Protein AF-A0A2K9P055-F1 (afdb_monomer_lite)

Organism: NCBI:txid1981510

Radius of gyration: 35.88 Å; chains: 1; bounding box: 85×58×94 Å

Structure (mmCIF, N/CA/C/O backbone):
data_AF-A0A2K9P055-F1
#
_entry.id   AF-A0A2K9P055-F1
#
loop_
_atom_site.group_PDB
_atom_site.id
_atom_site.type_symbol
_atom_site.label_atom_id
_atom_site.label_alt_id
_atom_site.label_comp_id
_atom_site.label_asym_id
_atom_site.label_entity_id
_atom_site.label_seq_id
_atom_site.pdbx_PDB_ins_code
_atom_site.Cartn_x
_atom_site.Cartn_y
_atom_site.Cartn_z
_atom_site.occupancy
_atom_site.B_iso_or_equiv
_atom_site.auth_seq_id
_atom_site.auth_comp_id
_atom_site.auth_asym_id
_atom_site.auth_atom_id
_atom_site.pdbx_PDB_model_num
ATOM 1 N N . MET A 1 1 ? 24.272 12.587 -5.935 1.00 54.12 1 MET A N 1
ATOM 2 C CA . MET A 1 1 ? 23.355 11.970 -4.960 1.00 54.12 1 MET A CA 1
ATOM 3 C C . MET A 1 1 ? 22.471 11.052 -5.767 1.00 54.12 1 MET A C 1
ATOM 5 O O . MET A 1 1 ? 21.766 11.556 -6.635 1.00 54.12 1 MET A O 1
ATOM 9 N N . ALA A 1 2 ? 22.624 9.743 -5.603 1.00 72.69 2 ALA A N 1
ATOM 10 C CA . ALA A 1 2 ? 21.831 8.779 -6.351 1.00 72.69 2 ALA A CA 1
ATOM 11 C C . ALA A 1 2 ? 20.565 8.476 -5.543 1.00 72.69 2 ALA A C 1
ATOM 13 O O . ALA A 1 2 ? 20.640 8.154 -4.357 1.00 72.69 2 ALA A O 1
ATOM 14 N N . TYR A 1 3 ? 19.410 8.651 -6.176 1.00 82.12 3 TYR A N 1
ATOM 15 C CA . TYR A 1 3 ? 18.117 8.251 -5.637 1.00 82.12 3 TYR A CA 1
ATOM 16 C C . TYR A 1 3 ? 17.670 7.021 -6.418 1.00 82.12 3 TYR A C 1
ATOM 18 O O . TYR A 1 3 ? 17.637 7.071 -7.646 1.00 82.12 3 TYR A O 1
ATOM 26 N N . SER A 1 4 ? 17.324 5.943 -5.718 1.00 86.38 4 SER A N 1
ATOM 27 C CA . SER A 1 4 ? 16.772 4.737 -6.337 1.00 86.38 4 SER A CA 1
ATOM 28 C C . SER A 1 4 ? 15.421 4.434 -5.715 1.00 86.38 4 SER A C 1
ATOM 30 O O . SER A 1 4 ? 15.302 4.358 -4.493 1.00 86.38 4 SER A O 1
ATOM 32 N N . PHE A 1 5 ? 14.408 4.291 -6.561 1.00 91.00 5 PHE A N 1
ATOM 33 C CA . PHE A 1 5 ? 13.051 3.966 -6.150 1.00 91.00 5 PHE A CA 1
ATOM 34 C C . PHE A 1 5 ? 12.695 2.590 -6.692 1.00 91.00 5 PHE A C 1
ATOM 36 O O . PHE A 1 5 ? 12.921 2.318 -7.873 1.00 91.00 5 PHE A O 1
ATOM 43 N N . PHE A 1 6 ? 12.111 1.758 -5.840 1.00 86.00 6 PHE A N 1
ATOM 44 C CA . PHE A 1 6 ? 11.618 0.442 -6.198 1.00 86.00 6 PHE A CA 1
ATOM 45 C C . PHE A 1 6 ? 10.149 0.323 -5.824 1.00 86.00 6 PHE A C 1
ATOM 47 O O . PHE A 1 6 ? 9.733 0.698 -4.726 1.00 86.00 6 PHE A O 1
ATOM 54 N N . ILE A 1 7 ? 9.366 -0.224 -6.747 1.00 89.06 7 ILE A N 1
ATOM 55 C CA . ILE A 1 7 ? 7.950 -0.517 -6.556 1.00 89.06 7 ILE A CA 1
ATOM 56 C C . ILE A 1 7 ? 7.782 -2.022 -6.699 1.00 89.06 7 ILE A C 1
ATOM 58 O O . ILE A 1 7 ? 8.063 -2.580 -7.754 1.00 89.06 7 ILE A O 1
ATOM 62 N N . ALA A 1 8 ? 7.343 -2.680 -5.625 1.00 82.19 8 ALA A N 1
ATOM 63 C CA . ALA A 1 8 ? 7.189 -4.133 -5.566 1.00 82.19 8 ALA A CA 1
ATOM 64 C C . ALA A 1 8 ? 8.469 -4.921 -5.925 1.00 82.19 8 ALA A C 1
ATOM 66 O O . ALA A 1 8 ? 8.374 -6.082 -6.310 1.00 82.19 8 ALA A O 1
ATOM 67 N N . GLY A 1 9 ? 9.652 -4.314 -5.767 1.00 79.62 9 GLY A N 1
ATOM 68 C CA . GLY A 1 9 ? 10.948 -4.891 -6.145 1.00 79.62 9 GLY A CA 1
ATOM 69 C C . GLY A 1 9 ? 11.477 -4.452 -7.515 1.00 79.62 9 GLY A C 1
ATOM 70 O O . GLY A 1 9 ? 12.664 -4.617 -7.763 1.00 79.62 9 GLY A O 1
ATOM 71 N N . THR A 1 10 ? 10.656 -3.831 -8.367 1.00 83.00 10 THR A N 1
ATOM 72 C CA . THR A 1 10 ? 11.077 -3.329 -9.685 1.00 83.00 10 THR A CA 1
ATOM 73 C C . THR A 1 10 ? 11.639 -1.913 -9.573 1.00 83.00 10 THR A C 1
ATOM 75 O O . THR A 1 10 ? 10.978 -1.015 -9.040 1.00 83.00 10 THR A O 1
ATOM 78 N N . LYS A 1 11 ? 12.851 -1.694 -10.097 1.00 89.88 11 LYS A N 1
ATOM 79 C CA . LYS A 1 11 ? 13.525 -0.387 -10.090 1.00 89.88 11 LYS A CA 1
ATOM 80 C C . LYS A 1 11 ? 12.911 0.569 -11.113 1.00 89.88 11 LYS A C 1
ATOM 82 O O . LYS A 1 11 ? 12.791 0.241 -12.294 1.00 89.88 11 LYS A O 1
ATOM 87 N N . LEU A 1 12 ? 12.590 1.785 -10.678 1.00 91.75 12 LEU A N 1
ATOM 88 C CA . LEU A 1 12 ? 12.150 2.853 -11.572 1.00 91.75 12 LEU A CA 1
ATOM 89 C C . LEU A 1 12 ? 13.320 3.422 -12.393 1.00 91.75 12 LEU A C 1
ATOM 91 O O . LEU A 1 12 ? 14.393 3.662 -11.832 1.00 91.75 12 LEU A O 1
ATOM 95 N N . PRO A 1 13 ? 13.114 3.681 -13.699 1.00 91.06 13 PRO A N 1
ATOM 96 C CA . PRO A 1 13 ? 14.201 4.001 -14.619 1.00 91.06 13 PRO A CA 1
ATOM 97 C C . PRO A 1 13 ? 14.733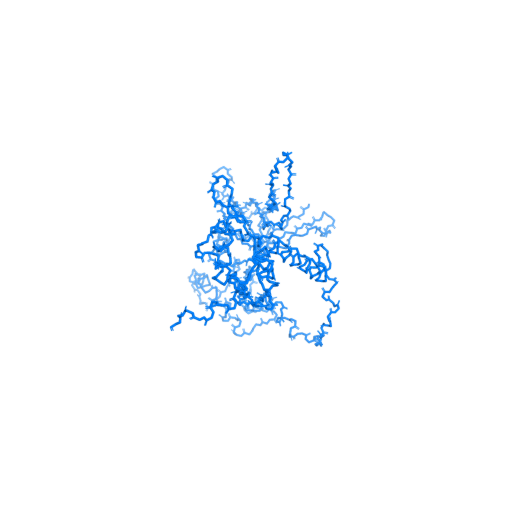 5.416 -14.407 1.00 91.06 13 PRO A C 1
ATOM 99 O O . PRO A 1 13 ? 15.940 5.649 -14.453 1.00 91.06 13 PRO A O 1
ATOM 102 N N . VAL A 1 14 ? 13.833 6.363 -14.146 1.00 90.44 14 VAL A N 1
ATOM 103 C CA . VAL A 1 14 ? 14.154 7.750 -13.825 1.00 90.44 14 VAL A CA 1
ATOM 104 C C . VAL A 1 14 ? 13.549 8.047 -12.455 1.00 90.44 14 VAL A C 1
ATOM 106 O O . VAL A 1 14 ? 12.327 7.956 -12.301 1.00 90.44 14 VAL A O 1
ATOM 109 N N . PRO A 1 15 ? 14.364 8.361 -11.432 1.00 87.38 15 PRO A N 1
ATOM 110 C CA . PRO A 1 15 ? 13.832 8.731 -10.130 1.00 87.38 15 PRO A CA 1
ATOM 111 C C . PRO A 1 15 ? 13.047 10.050 -10.239 1.00 87.38 15 PRO A C 1
ATOM 113 O O . PRO A 1 15 ? 13.438 10.935 -11.007 1.00 87.38 15 PRO A O 1
ATOM 116 N N . PRO A 1 16 ? 11.961 10.214 -9.467 1.00 89.88 16 PRO A N 1
ATOM 117 C CA . PRO A 1 16 ? 11.146 11.419 -9.512 1.00 89.88 16 PRO A CA 1
ATOM 118 C C . PRO A 1 16 ? 11.947 12.645 -9.052 1.00 89.88 16 PRO A C 1
ATOM 120 O O . PRO A 1 16 ? 12.807 12.558 -8.170 1.00 89.88 16 PRO A O 1
ATOM 123 N N . SER A 1 17 ? 11.634 13.815 -9.613 1.00 86.06 17 SER A N 1
ATOM 124 C CA . SER A 1 17 ? 12.281 15.083 -9.232 1.00 86.06 17 SER A CA 1
ATOM 125 C C . SER A 1 17 ? 11.940 15.505 -7.800 1.00 86.06 17 SER A C 1
ATOM 127 O O . SER A 1 17 ? 12.743 16.147 -7.120 1.00 86.06 17 SER A O 1
ATOM 129 N N . THR A 1 18 ? 10.750 15.123 -7.335 1.00 87.38 18 THR A N 1
ATOM 130 C CA . THR A 1 18 ? 10.247 15.340 -5.980 1.00 87.38 18 THR A CA 1
ATOM 131 C C . THR A 1 18 ? 9.355 14.170 -5.574 1.00 87.38 18 THR A C 1
ATOM 133 O O . THR A 1 18 ? 8.710 13.550 -6.416 1.00 87.38 18 THR A O 1
ATOM 136 N N . TYR A 1 19 ? 9.300 13.865 -4.279 1.00 87.69 19 TYR A N 1
ATOM 137 C CA . TYR A 1 19 ? 8.300 12.952 -3.734 1.00 87.69 19 TYR A CA 1
ATOM 138 C C . TYR A 1 19 ? 7.764 13.521 -2.423 1.00 87.69 19 TYR A C 1
ATOM 140 O O . TYR A 1 19 ? 8.501 14.150 -1.659 1.00 87.69 19 TYR A O 1
ATOM 148 N N . THR A 1 20 ? 6.479 13.309 -2.167 1.00 88.31 20 THR A N 1
ATOM 149 C CA . THR A 1 20 ? 5.797 13.827 -0.982 1.00 88.31 20 THR A CA 1
ATOM 150 C C . THR A 1 20 ? 5.382 12.672 -0.084 1.00 88.31 20 THR A C 1
ATOM 152 O O . THR A 1 20 ? 4.805 11.691 -0.546 1.00 88.31 20 THR A O 1
ATOM 155 N N . THR A 1 21 ? 5.650 12.793 1.218 1.00 88.75 21 THR A N 1
ATOM 156 C CA . THR A 1 21 ? 5.079 11.923 2.254 1.00 88.75 21 THR A CA 1
ATOM 157 C C . THR A 1 21 ? 4.180 12.754 3.150 1.00 88.75 21 THR A C 1
ATOM 159 O O . THR A 1 21 ? 4.643 13.658 3.843 1.00 88.75 21 THR A O 1
ATOM 162 N N . LYS A 1 22 ? 2.890 12.433 3.160 1.00 90.62 22 LYS A N 1
ATOM 163 C CA . LYS A 1 22 ? 1.888 13.102 3.983 1.00 90.62 22 LYS A CA 1
ATOM 164 C C . LYS A 1 22 ? 1.477 12.183 5.125 1.00 90.62 22 LYS A C 1
ATOM 166 O O . LYS A 1 22 ? 0.933 11.104 4.908 1.00 90.62 22 LYS A O 1
ATOM 171 N N . ILE A 1 23 ? 1.735 12.612 6.357 1.00 87.31 23 ILE A N 1
ATOM 172 C CA . ILE A 1 23 ? 1.260 11.929 7.565 1.00 87.31 23 ILE A CA 1
ATOM 173 C C . ILE A 1 23 ? -0.107 12.523 7.903 1.00 87.31 23 ILE A C 1
ATOM 175 O O . ILE A 1 23 ? -0.219 13.715 8.188 1.00 87.31 23 ILE A O 1
ATOM 179 N N . ILE A 1 24 ? -1.163 11.716 7.804 1.00 86.56 24 ILE A N 1
ATOM 180 C CA . ILE A 1 24 ? -2.532 12.209 7.968 1.00 86.56 24 ILE A CA 1
ATOM 181 C C . ILE A 1 24 ? -2.826 12.493 9.442 1.00 86.56 24 ILE A C 1
ATOM 183 O O . ILE A 1 24 ? -2.680 11.624 10.297 1.00 86.56 24 ILE A O 1
ATOM 187 N N . ASN A 1 25 ? -3.288 13.706 9.741 1.00 86.06 25 ASN A N 1
ATOM 188 C CA . ASN A 1 25 ? -3.770 14.074 11.067 1.00 86.06 25 ASN A CA 1
ATOM 189 C C . ASN A 1 25 ? -5.228 13.617 11.249 1.00 86.06 25 ASN A C 1
ATOM 191 O O . ASN A 1 25 ? -6.041 13.758 10.336 1.00 86.06 25 ASN A O 1
ATOM 195 N N . LYS A 1 26 ? -5.555 13.077 12.425 1.00 84.50 26 LYS A N 1
ATOM 196 C CA . LYS A 1 26 ? -6.920 12.690 12.820 1.00 84.50 26 LYS A CA 1
ATOM 197 C C . LYS A 1 26 ? -7.389 13.374 14.106 1.00 84.50 26 LYS A C 1
ATOM 199 O O . LYS A 1 26 ? -8.406 12.972 14.662 1.00 84.50 26 LYS A O 1
ATOM 204 N N . ASN A 1 27 ? -6.640 14.351 14.603 1.00 82.62 27 ASN A N 1
ATOM 205 C CA . ASN A 1 27 ? -7.020 15.108 15.786 1.00 82.62 27 ASN A CA 1
ATOM 206 C C . ASN A 1 27 ? -8.356 15.821 15.561 1.00 82.62 27 ASN A C 1
ATOM 208 O O . ASN A 1 27 ? -8.656 16.251 14.447 1.00 82.62 27 ASN A O 1
ATOM 212 N N . GLU A 1 28 ? -9.141 15.940 16.626 1.00 71.62 28 GLU A N 1
ATOM 213 C CA . GLU A 1 28 ? -10.437 16.616 16.600 1.00 71.62 28 GLU A CA 1
ATOM 214 C C . GLU A 1 28 ? -10.459 17.746 17.619 1.00 71.62 28 GLU A C 1
ATOM 216 O O . GLU A 1 28 ? -10.141 17.551 18.792 1.00 71.62 28 GLU A O 1
ATOM 221 N N . THR A 1 29 ? -10.862 18.922 17.157 1.00 81.12 29 THR A N 1
ATOM 222 C CA . THR A 1 29 ? -10.992 20.121 17.977 1.00 81.12 29 THR A CA 1
ATOM 223 C C . THR A 1 29 ? -12.439 20.292 18.426 1.00 81.12 29 THR A C 1
ATOM 225 O O . THR A 1 29 ? -13.356 20.124 17.621 1.00 81.12 29 THR A O 1
ATOM 228 N N . TYR A 1 30 ? -12.639 20.660 19.691 1.00 70.19 30 TYR A N 1
ATOM 229 C CA . TYR A 1 30 ? -13.945 20.982 20.260 1.00 70.19 30 TYR A CA 1
ATOM 230 C C . TYR A 1 30 ? -13.916 22.343 20.946 1.00 70.19 30 TYR A C 1
ATOM 232 O O . TYR A 1 30 ? -12.960 22.678 21.645 1.00 70.19 30 TYR A O 1
ATOM 240 N N . GLU A 1 31 ? -15.002 23.088 20.779 1.00 74.81 31 GLU A N 1
ATOM 241 C CA . GLU A 1 31 ? -15.262 24.333 21.493 1.00 74.81 31 GLU A CA 1
ATOM 242 C C . GLU A 1 31 ? -16.053 24.017 22.771 1.00 74.81 31 GLU A C 1
ATOM 244 O O . GLU A 1 31 ? -17.017 23.243 22.761 1.00 74.81 31 GLU A O 1
ATOM 249 N N . LEU A 1 32 ? -15.588 24.552 23.893 1.00 69.75 32 LEU A N 1
ATOM 250 C CA . LEU A 1 32 ? -16.173 24.390 25.213 1.00 69.75 32 LEU A CA 1
ATOM 251 C C . LEU A 1 32 ? -17.233 25.466 25.466 1.00 69.75 32 LEU A C 1
ATOM 253 O O . LEU A 1 32 ? -17.283 26.501 24.811 1.00 69.75 32 LEU A O 1
ATOM 257 N N . ALA A 1 33 ? -18.081 25.234 26.468 1.00 71.06 33 ALA A N 1
ATOM 258 C CA . ALA A 1 33 ? -19.153 26.162 26.832 1.00 71.06 33 ALA A CA 1
ATOM 259 C C . ALA A 1 33 ? -18.658 27.510 27.401 1.00 71.06 33 ALA A C 1
ATOM 261 O O . ALA A 1 33 ? -19.462 28.423 27.568 1.00 71.06 33 ALA A O 1
ATOM 262 N N . ASP A 1 34 ? -17.374 27.617 27.743 1.00 75.69 34 ASP A N 1
ATOM 263 C CA . ASP A 1 34 ? -16.708 28.829 28.228 1.00 75.69 34 ASP A CA 1
ATOM 264 C C . ASP A 1 34 ? -15.899 29.547 27.132 1.00 75.69 34 ASP A C 1
ATOM 266 O O . ASP A 1 34 ? -15.008 30.333 27.450 1.00 75.69 34 ASP A O 1
ATOM 270 N N . ASP A 1 35 ? -16.196 29.263 25.859 1.00 71.19 35 ASP A N 1
ATOM 271 C CA . ASP A 1 35 ? -15.470 29.752 24.677 1.00 71.19 35 ASP A CA 1
ATOM 272 C C . ASP A 1 35 ? -13.985 29.314 24.646 1.00 71.19 35 ASP A C 1
ATOM 274 O O . ASP A 1 35 ? -13.158 29.880 23.925 1.00 71.19 35 ASP A O 1
ATOM 278 N N . GLY A 1 36 ? -13.621 28.297 25.438 1.00 62.44 36 GLY A N 1
ATOM 279 C CA . GLY A 1 36 ? -12.321 27.633 25.382 1.00 62.44 36 GLY A CA 1
ATOM 280 C C . GLY A 1 36 ? -12.246 26.600 24.254 1.00 62.44 36 GLY A C 1
ATOM 281 O O . GLY A 1 36 ? -13.240 25.980 23.895 1.00 62.44 36 GLY A O 1
ATOM 282 N N . GLU A 1 37 ? -11.056 26.354 23.710 1.00 76.31 37 GLU A N 1
ATOM 283 C CA . GLU A 1 37 ? -10.836 25.342 22.668 1.00 76.31 37 GLU A CA 1
ATOM 284 C C . GLU A 1 37 ? -9.997 24.186 23.226 1.00 76.31 37 GLU A C 1
ATOM 286 O O . GLU A 1 37 ? -8.947 24.401 23.840 1.00 76.31 37 GLU A O 1
ATOM 291 N N . ILE A 1 38 ? -10.443 22.946 23.010 1.00 59.75 38 ILE A N 1
ATOM 292 C CA . ILE A 1 38 ? -9.673 21.741 23.336 1.00 59.75 38 ILE A CA 1
ATOM 293 C C . ILE A 1 38 ? -9.371 20.932 22.078 1.00 59.75 38 ILE A C 1
ATOM 295 O O . ILE A 1 38 ? -10.186 20.838 21.164 1.00 59.75 38 ILE A O 1
ATOM 299 N N . ASN A 1 39 ? -8.199 20.298 22.052 1.00 71.94 39 ASN A N 1
ATOM 300 C CA . ASN A 1 39 ? -7.760 19.439 20.957 1.00 71.94 39 ASN A CA 1
ATOM 301 C C . ASN A 1 39 ? -7.599 17.996 21.449 1.00 71.94 39 ASN A C 1
ATOM 303 O O . ASN A 1 39 ? -6.726 17.701 22.269 1.00 71.94 39 ASN A O 1
ATOM 307 N N . ILE A 1 40 ? -8.434 17.092 20.942 1.00 65.62 40 ILE A N 1
ATOM 308 C CA . ILE A 1 40 ? -8.341 15.660 21.214 1.00 65.62 40 ILE A CA 1
ATOM 309 C C . ILE A 1 40 ? -7.317 15.051 20.259 1.00 65.62 40 ILE A C 1
ATOM 311 O O . ILE A 1 40 ? -7.562 14.889 19.061 1.00 65.62 40 ILE A O 1
ATOM 315 N N . ILE A 1 41 ? -6.169 14.673 20.821 1.00 70.44 41 ILE A N 1
ATOM 316 C CA . ILE A 1 41 ? -5.085 14.025 20.084 1.00 70.44 41 ILE A CA 1
ATOM 317 C C . ILE A 1 41 ? -5.485 12.579 19.781 1.00 70.44 41 ILE A C 1
ATOM 319 O O . ILE A 1 41 ? -5.708 11.776 20.689 1.00 70.44 41 ILE A O 1
ATOM 323 N N . LYS A 1 42 ? -5.567 12.241 18.493 1.00 63.25 42 LYS A N 1
ATOM 324 C CA . LYS A 1 42 ? -5.854 10.886 18.015 1.00 63.25 42 LYS A CA 1
ATOM 325 C C . LYS A 1 42 ? -4.606 10.262 17.407 1.00 63.25 42 LYS A C 1
ATOM 327 O O . LYS A 1 42 ? -3.636 10.936 17.075 1.00 63.25 42 LYS A O 1
ATOM 332 N N . LYS A 1 43 ? -4.647 8.940 17.227 1.00 67.38 43 LYS A N 1
ATOM 333 C CA . LYS A 1 43 ? -3.617 8.238 16.455 1.00 67.38 43 LYS A CA 1
ATOM 334 C C . LYS A 1 43 ? -3.577 8.793 15.033 1.00 67.38 43 LYS A C 1
ATOM 336 O O . LYS A 1 43 ? -4.628 9.008 14.426 1.00 67.38 43 LYS A O 1
ATOM 341 N N . GLU A 1 44 ? -2.368 8.959 14.510 1.00 76.31 44 GLU A N 1
ATOM 342 C CA . GLU A 1 44 ? -2.135 9.350 13.121 1.00 76.31 44 GLU A CA 1
ATOM 343 C C . GLU A 1 44 ? -2.931 8.471 12.139 1.00 76.31 44 GLU A C 1
ATOM 345 O O . GLU A 1 44 ? -3.135 7.265 12.334 1.00 76.31 44 GLU A O 1
ATOM 350 N N . GLY A 1 45 ? -3.409 9.096 11.069 1.00 78.19 45 GLY A N 1
ATOM 351 C CA . GLY A 1 45 ? -3.915 8.398 9.903 1.00 78.19 45 GLY A CA 1
ATOM 352 C C . GLY A 1 45 ? -2.798 7.691 9.137 1.00 78.19 45 GLY A C 1
ATOM 353 O O . GLY A 1 45 ? -1.615 7.781 9.460 1.00 78.19 45 GLY A O 1
ATOM 354 N N . LEU A 1 46 ? -3.191 6.942 8.110 1.00 86.56 46 LEU A N 1
ATOM 355 C CA . LEU A 1 46 ? -2.234 6.244 7.258 1.00 86.56 46 LEU A CA 1
ATOM 356 C C . LEU A 1 46 ? -1.399 7.270 6.487 1.00 86.56 46 LEU A C 1
ATOM 358 O O . LEU A 1 46 ? -1.923 8.298 6.064 1.00 86.56 46 LEU A O 1
ATOM 362 N N . LYS A 1 47 ? -0.104 6.989 6.324 1.00 90.38 47 LYS A N 1
ATOM 363 C CA . LYS A 1 47 ? 0.774 7.815 5.494 1.00 90.38 47 LYS A CA 1
ATOM 364 C C . LYS A 1 47 ? 0.341 7.707 4.034 1.00 90.38 47 LYS A C 1
ATOM 366 O O . LYS A 1 47 ? 0.009 6.614 3.579 1.00 90.38 47 LYS A O 1
ATOM 371 N N . GLU A 1 48 ? 0.387 8.816 3.318 1.00 93.69 48 GLU A N 1
ATOM 372 C CA . GLU A 1 48 ? 0.175 8.884 1.874 1.00 93.69 48 GLU A CA 1
ATOM 373 C C . GLU A 1 48 ? 1.498 9.263 1.206 1.00 93.69 48 GLU A C 1
ATOM 375 O O . GLU A 1 48 ? 2.242 10.100 1.728 1.00 93.69 48 GLU A O 1
ATOM 380 N N . PHE A 1 49 ? 1.804 8.632 0.078 1.00 92.94 49 PHE A N 1
ATOM 381 C CA . PHE A 1 49 ? 2.998 8.905 -0.717 1.00 92.94 49 PHE A CA 1
ATOM 382 C C . PHE A 1 49 ? 2.570 9.282 -2.128 1.00 92.94 49 PHE A C 1
ATOM 384 O O . PHE A 1 49 ? 1.755 8.575 -2.713 1.00 92.94 49 PHE A O 1
ATOM 391 N N . SER A 1 50 ? 3.122 10.362 -2.672 1.00 93.81 50 SER A N 1
ATOM 392 C CA . SER A 1 50 ? 2.829 10.795 -4.038 1.00 93.81 50 SER A CA 1
ATOM 393 C C . SER A 1 50 ? 4.078 11.294 -4.750 1.00 93.81 50 SER A C 1
ATOM 395 O O . SER A 1 50 ? 4.904 12.003 -4.160 1.00 93.81 50 SER A O 1
ATOM 397 N N . PHE A 1 51 ? 4.241 10.889 -6.007 1.00 94.25 51 PHE A N 1
ATOM 398 C CA . PHE A 1 51 ? 5.317 11.356 -6.878 1.00 94.25 51 PHE A CA 1
ATOM 399 C C . PHE A 1 51 ? 4.995 11.113 -8.355 1.00 94.25 51 PHE A C 1
ATOM 401 O O . PHE A 1 51 ? 4.209 10.232 -8.695 1.00 94.25 51 PHE A O 1
ATOM 408 N N . GLU A 1 52 ? 5.638 11.892 -9.223 1.00 94.19 52 GLU A N 1
ATOM 409 C CA . GLU A 1 52 ? 5.545 11.769 -10.680 1.00 94.19 52 GLU A CA 1
ATOM 410 C C . GLU A 1 52 ? 6.844 11.188 -11.241 1.00 94.19 52 GLU A C 1
ATOM 412 O O . GLU A 1 52 ? 7.935 11.659 -10.909 1.00 94.19 52 GLU A O 1
ATOM 417 N N . ILE A 1 53 ? 6.719 10.173 -12.093 1.00 92.75 53 ILE A N 1
ATOM 418 C CA . ILE A 1 53 ? 7.837 9.512 -12.769 1.00 92.75 53 ILE A CA 1
ATOM 419 C C . ILE A 1 53 ? 7.790 9.746 -14.275 1.00 92.75 53 ILE A C 1
ATOM 421 O O . ILE A 1 53 ? 6.721 9.923 -14.857 1.00 92.75 53 ILE A O 1
ATOM 425 N N . GLU A 1 54 ? 8.958 9.676 -14.907 1.00 91.19 54 GLU A N 1
ATOM 426 C CA . GLU A 1 54 ? 9.113 9.650 -16.360 1.00 91.19 54 GLU A CA 1
ATOM 427 C C . GLU A 1 54 ? 9.543 8.243 -16.790 1.00 91.19 54 GLU A C 1
ATOM 429 O O . GLU A 1 54 ? 10.474 7.663 -16.227 1.00 91.19 54 GLU A O 1
ATOM 434 N N . LEU A 1 55 ? 8.856 7.693 -17.787 1.00 91.50 55 LEU A N 1
ATOM 435 C CA . LEU A 1 55 ? 9.151 6.410 -18.407 1.00 91.50 55 LEU A CA 1
ATOM 436 C C . LEU A 1 55 ? 9.691 6.655 -19.823 1.00 91.50 55 LEU A C 1
ATOM 438 O O . LEU A 1 55 ? 8.911 6.982 -20.726 1.00 91.50 55 LEU A O 1
ATOM 442 N N . PRO A 1 56 ? 11.009 6.498 -20.041 1.00 90.31 56 PRO A N 1
ATOM 443 C CA . PRO A 1 56 ? 11.605 6.720 -21.348 1.00 90.31 56 PRO A CA 1
ATOM 444 C C . PRO A 1 56 ? 11.180 5.663 -22.372 1.00 90.31 56 PRO A C 1
ATOM 446 O O . PRO A 1 56 ? 11.287 4.465 -22.123 1.00 90.31 56 PRO A O 1
ATOM 449 N N . CYS A 1 57 ? 10.774 6.088 -23.567 1.00 87.06 57 CYS A N 1
ATOM 450 C CA . CYS A 1 57 ? 10.462 5.196 -24.689 1.00 87.06 57 CYS A CA 1
ATOM 451 C C . CYS A 1 57 ? 11.708 4.628 -25.385 1.00 87.06 57 CYS A C 1
ATOM 453 O O . CYS A 1 57 ? 11.610 3.682 -26.167 1.00 87.06 57 CYS A O 1
ATOM 455 N N . THR A 1 58 ? 12.880 5.204 -25.124 1.00 86.50 58 THR A N 1
ATOM 456 C CA . THR A 1 58 ? 14.171 4.766 -25.672 1.00 86.50 58 THR A CA 1
ATOM 457 C C . THR A 1 58 ? 15.219 4.738 -24.572 1.00 86.50 58 THR A C 1
ATOM 459 O O . THR A 1 58 ? 15.044 5.390 -23.546 1.00 86.50 58 THR A O 1
ATOM 462 N N . ASP A 1 59 ? 16.318 4.017 -24.785 1.00 87.31 59 ASP A N 1
ATOM 463 C CA . ASP A 1 59 ? 17.419 3.999 -23.825 1.00 87.31 59 ASP A CA 1
ATOM 464 C C . ASP A 1 59 ? 18.053 5.395 -23.699 1.00 87.31 59 ASP A C 1
ATOM 466 O O . ASP A 1 59 ? 18.515 5.989 -24.682 1.00 87.31 59 ASP A O 1
ATOM 470 N N . ARG A 1 60 ? 18.021 5.951 -22.484 1.00 86.06 60 ARG A N 1
ATOM 471 C CA . ARG A 1 60 ? 18.484 7.307 -22.172 1.00 86.06 60 ARG A CA 1
ATOM 472 C C . ARG A 1 60 ? 19.693 7.229 -21.243 1.00 86.06 60 ARG A C 1
ATOM 474 O O . ARG A 1 60 ? 19.619 6.529 -20.240 1.00 86.06 60 ARG A O 1
ATOM 481 N N . PRO A 1 61 ? 20.747 8.044 -21.449 1.00 86.31 61 PRO A N 1
ATOM 482 C CA . PRO A 1 61 ? 21.924 8.049 -20.571 1.00 86.31 61 PRO A CA 1
ATOM 483 C C . PRO A 1 61 ? 21.636 8.408 -19.106 1.00 86.31 61 PRO A C 1
ATOM 485 O O . PRO A 1 61 ? 22.455 8.133 -18.235 1.00 86.31 61 PRO A O 1
ATOM 488 N N . TYR A 1 62 ? 20.513 9.086 -18.849 1.00 85.75 62 TYR A N 1
ATOM 489 C CA . TYR A 1 62 ? 20.075 9.485 -17.512 1.00 85.75 62 TYR A CA 1
ATOM 490 C C . TYR A 1 62 ? 19.147 8.462 -16.844 1.00 85.75 62 TYR A C 1
ATOM 492 O O . TYR A 1 62 ? 18.842 8.618 -15.664 1.00 85.75 62 TYR A O 1
ATOM 500 N N . ALA A 1 63 ? 18.694 7.441 -17.579 1.00 87.88 63 ALA A N 1
ATOM 501 C CA . ALA A 1 63 ? 17.874 6.368 -17.043 1.00 87.88 63 ALA A CA 1
ATOM 502 C C . ALA A 1 63 ? 18.765 5.225 -16.541 1.00 87.88 63 ALA A C 1
ATOM 504 O O . ALA A 1 63 ? 19.785 4.897 -17.147 1.00 87.88 63 ALA A O 1
ATOM 505 N N . SER A 1 64 ? 18.391 4.621 -15.417 1.00 86.75 64 SER A N 1
ATOM 506 C CA . SER A 1 64 ? 19.126 3.525 -14.794 1.00 86.75 64 SER A CA 1
ATOM 507 C C . SER A 1 64 ? 18.221 2.318 -14.614 1.00 86.75 64 SER A C 1
ATOM 509 O O . SER A 1 64 ? 17.243 2.368 -13.875 1.00 86.75 64 SER A O 1
ATOM 511 N N . TYR A 1 65 ? 18.618 1.211 -15.227 1.00 85.56 65 TYR A N 1
ATOM 512 C CA . TYR A 1 65 ? 17.946 -0.080 -15.133 1.00 85.56 65 TYR A CA 1
ATOM 513 C C . TYR A 1 65 ? 18.873 -1.089 -14.449 1.00 85.56 65 TYR A C 1
ATOM 515 O O . TYR A 1 65 ? 20.094 -0.925 -14.499 1.00 85.56 65 TYR A O 1
ATOM 523 N N . GLU A 1 66 ? 18.320 -2.120 -13.808 1.00 78.50 66 GLU A N 1
ATOM 524 C CA . GLU A 1 66 ? 19.147 -3.182 -13.213 1.00 78.50 66 GLU A CA 1
ATOM 525 C C . GLU A 1 66 ? 19.762 -4.096 -14.278 1.00 78.50 66 GLU A C 1
ATOM 527 O O . GLU A 1 66 ? 20.953 -4.392 -14.209 1.00 78.50 66 GLU A O 1
ATOM 532 N N . ASP A 1 67 ? 18.980 -4.480 -15.292 1.00 77.44 67 ASP A N 1
ATOM 533 C CA . ASP A 1 67 ? 19.358 -5.493 -16.287 1.00 77.44 67 ASP A CA 1
ATOM 534 C C . ASP A 1 67 ? 19.092 -5.031 -17.735 1.00 77.44 67 ASP A C 1
ATOM 536 O O . ASP A 1 67 ? 18.645 -5.792 -18.591 1.00 77.44 67 ASP A O 1
ATOM 540 N N . GLY A 1 68 ? 19.395 -3.762 -18.023 1.00 82.44 68 GLY A N 1
ATOM 541 C CA . GLY A 1 68 ? 19.238 -3.163 -19.354 1.00 82.44 68 GLY A CA 1
ATOM 542 C C . GLY A 1 68 ? 17.891 -2.471 -19.573 1.00 82.44 68 GLY A C 1
ATOM 543 O O . GLY A 1 68 ? 17.022 -2.478 -18.709 1.00 82.44 68 GLY A O 1
ATOM 544 N N . PHE A 1 69 ? 17.747 -1.807 -20.721 1.00 87.88 69 PHE A N 1
ATOM 545 C CA . PHE A 1 69 ? 16.589 -0.961 -21.019 1.00 87.88 69 PHE A CA 1
ATOM 546 C C . PHE A 1 69 ? 15.258 -1.730 -20.960 1.00 87.88 69 PHE A C 1
ATOM 548 O O . PHE A 1 69 ? 15.083 -2.730 -21.660 1.00 87.88 69 PHE A O 1
ATOM 555 N N . LEU A 1 70 ? 14.303 -1.199 -20.191 1.00 86.75 70 LEU A N 1
ATOM 556 C CA . LEU A 1 70 ? 12.925 -1.688 -20.113 1.00 86.75 70 LEU A CA 1
ATOM 557 C C . LEU A 1 70 ? 11.960 -0.647 -20.706 1.00 86.75 70 LEU A C 1
ATOM 559 O O . LEU A 1 70 ? 12.014 0.519 -20.310 1.00 86.75 70 LEU A O 1
ATOM 563 N N . PRO A 1 71 ? 11.066 -1.035 -21.637 1.00 86.69 71 PRO A N 1
ATOM 564 C CA . PRO A 1 71 ? 10.143 -0.100 -22.272 1.00 86.69 71 PRO A CA 1
ATOM 565 C C . PRO A 1 71 ? 9.030 0.348 -21.307 1.00 86.69 71 PRO A C 1
ATOM 567 O O . PRO A 1 71 ? 8.676 -0.401 -20.396 1.00 86.69 71 PRO A O 1
ATOM 570 N N . PRO A 1 72 ? 8.366 1.495 -21.543 1.00 87.44 72 PRO A N 1
ATOM 571 C CA . PRO A 1 72 ? 7.301 1.993 -20.665 1.00 87.44 72 PRO A CA 1
ATOM 572 C C . PRO A 1 72 ? 6.152 1.006 -20.443 1.00 87.44 72 PRO A C 1
ATOM 574 O O . PRO A 1 72 ? 5.582 0.961 -19.354 1.00 87.44 72 PRO A O 1
ATOM 577 N N . LEU A 1 73 ? 5.846 0.178 -21.450 1.00 85.94 73 LEU A N 1
ATOM 578 C CA . LEU A 1 73 ? 4.808 -0.851 -21.365 1.00 85.94 73 LEU A CA 1
ATOM 579 C C . LEU A 1 73 ? 5.026 -1.802 -20.177 1.00 85.94 73 LEU A C 1
ATOM 581 O O . LEU A 1 73 ? 4.063 -2.133 -19.497 1.00 85.94 73 LEU A O 1
ATOM 585 N N . HIS A 1 74 ? 6.278 -2.162 -19.883 1.00 87.06 74 HIS A N 1
ATOM 586 C CA . HIS A 1 74 ? 6.631 -3.022 -18.752 1.00 87.06 74 HIS A CA 1
ATOM 587 C C . HIS A 1 74 ? 6.152 -2.425 -17.415 1.00 87.06 74 HIS A C 1
ATOM 589 O O . HIS A 1 74 ? 5.493 -3.087 -16.616 1.00 87.06 74 HIS A O 1
ATOM 595 N N . TYR A 1 75 ? 6.413 -1.134 -17.195 1.00 87.94 75 TYR A N 1
ATOM 596 C CA . TYR A 1 75 ? 6.013 -0.436 -15.971 1.00 87.94 75 TYR A CA 1
ATOM 597 C C . TYR A 1 75 ? 4.500 -0.208 -15.894 1.00 87.94 75 TYR A C 1
ATOM 599 O O . TYR A 1 75 ? 3.905 -0.330 -14.825 1.00 87.94 75 TYR A O 1
ATOM 607 N N . LEU A 1 76 ? 3.852 0.090 -17.024 1.00 85.00 76 LEU A N 1
ATOM 608 C CA . LEU A 1 76 ? 2.397 0.249 -17.075 1.00 85.00 76 LEU A CA 1
ATOM 609 C C . LEU A 1 76 ? 1.667 -1.068 -16.772 1.00 85.00 76 LEU A C 1
ATOM 611 O O . LEU A 1 76 ? 0.670 -1.060 -16.045 1.00 85.00 76 LEU A O 1
ATOM 615 N N . GLU A 1 77 ? 2.177 -2.196 -17.272 1.00 83.12 77 GLU A N 1
ATOM 616 C CA . GLU A 1 77 ? 1.675 -3.532 -16.936 1.00 83.12 77 GLU A CA 1
ATOM 617 C C . GLU A 1 77 ? 1.871 -3.844 -15.446 1.00 83.12 77 GLU A C 1
ATOM 619 O O . GLU A 1 77 ? 0.938 -4.333 -14.804 1.00 83.12 77 GLU A O 1
ATOM 624 N N . LEU A 1 78 ? 3.021 -3.478 -14.862 1.00 84.31 78 LEU A N 1
ATOM 625 C CA . LEU A 1 78 ? 3.259 -3.586 -13.420 1.00 84.31 78 LEU A CA 1
ATOM 626 C C . LEU A 1 78 ? 2.225 -2.786 -12.612 1.00 84.31 78 LEU A C 1
ATOM 628 O O . LEU A 1 78 ? 1.619 -3.331 -11.691 1.00 84.31 78 LEU A O 1
ATOM 632 N N . PHE A 1 79 ? 1.977 -1.515 -12.939 1.00 87.50 79 PHE A N 1
ATOM 633 C CA . PHE A 1 79 ? 1.014 -0.693 -12.192 1.00 87.50 79 PHE A CA 1
ATOM 634 C C . PHE A 1 79 ? -0.419 -1.206 -12.329 1.00 87.50 79 PHE A C 1
ATOM 636 O O . PHE A 1 79 ? -1.150 -1.273 -11.336 1.00 87.50 79 PHE A O 1
ATOM 643 N N . SER A 1 80 ? -0.806 -1.622 -13.539 1.00 82.12 80 SER A N 1
ATOM 644 C CA . SER A 1 80 ? -2.107 -2.243 -13.789 1.00 82.12 80 SER A CA 1
ATOM 645 C C . SER A 1 80 ? -2.284 -3.506 -12.943 1.00 82.12 80 SER A C 1
ATOM 647 O O . SER A 1 80 ? -3.303 -3.664 -12.268 1.00 82.12 80 SER A O 1
ATOM 649 N N . TYR A 1 81 ? -1.248 -4.345 -12.889 1.00 79.06 81 TYR A N 1
ATOM 650 C CA . TYR A 1 81 ? -1.217 -5.551 -12.073 1.00 79.06 81 TYR A CA 1
ATOM 651 C C . TYR A 1 81 ? -1.331 -5.261 -10.569 1.00 79.06 81 TYR A C 1
ATOM 653 O O . TYR A 1 81 ? -2.189 -5.818 -9.884 1.00 79.06 81 TYR A O 1
ATOM 661 N N . LEU A 1 82 ? -0.505 -4.355 -10.036 1.00 80.56 82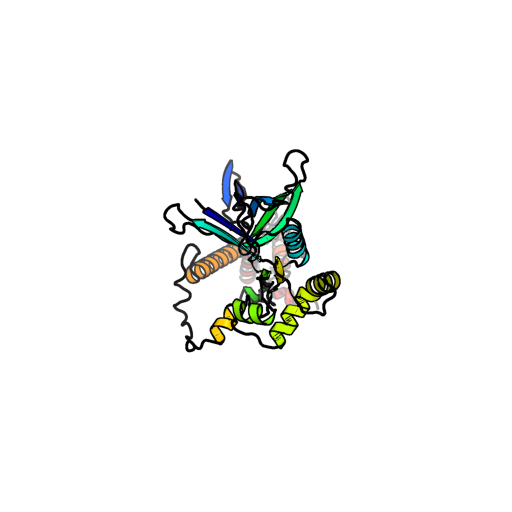 LEU A N 1
ATOM 662 C CA . LEU A 1 82 ? -0.545 -3.991 -8.616 1.00 80.56 82 LEU A CA 1
ATOM 663 C C . LEU A 1 82 ? -1.920 -3.446 -8.211 1.00 80.56 82 LEU A C 1
ATOM 665 O O . LEU A 1 82 ? -2.366 -3.658 -7.081 1.00 80.56 82 LEU A O 1
ATOM 669 N N . LYS A 1 83 ? -2.618 -2.785 -9.141 1.00 84.19 83 LYS A N 1
ATOM 670 C CA . LYS A 1 83 ? -3.984 -2.313 -8.927 1.00 84.19 83 LYS A CA 1
ATOM 671 C C . LYS A 1 83 ? -5.021 -3.440 -8.974 1.00 84.19 83 LYS A C 1
ATOM 673 O O . LYS A 1 83 ? -5.959 -3.408 -8.176 1.00 84.19 83 LYS A O 1
ATOM 678 N N . SER A 1 84 ? -4.873 -4.418 -9.872 1.00 75.69 84 SER A N 1
ATOM 679 C CA . SER A 1 84 ? -5.841 -5.508 -10.059 1.00 75.69 84 SER A CA 1
ATOM 680 C C . SER A 1 84 ? -5.780 -6.582 -8.971 1.00 75.69 84 SER A C 1
ATOM 682 O O . SER A 1 84 ? -6.809 -7.167 -8.650 1.00 75.69 84 SER A O 1
ATOM 684 N N . GLU A 1 85 ? -4.610 -6.832 -8.378 1.00 71.94 85 GLU A N 1
ATOM 685 C CA . GLU A 1 85 ? -4.439 -7.910 -7.387 1.00 71.94 85 GLU A CA 1
ATOM 686 C C . GLU A 1 85 ? -5.043 -7.623 -6.017 1.00 71.94 85 GLU A C 1
ATOM 688 O O . GLU A 1 85 ? -5.265 -8.541 -5.232 1.00 71.94 85 GLU A O 1
ATOM 693 N N . LEU A 1 86 ? -5.295 -6.353 -5.688 1.00 73.19 86 LEU A N 1
ATOM 694 C CA . LEU A 1 86 ? -5.820 -5.949 -4.377 1.00 73.19 86 LEU A CA 1
ATOM 695 C C . LEU A 1 86 ? -4.922 -6.367 -3.189 1.00 73.19 86 LEU A C 1
ATOM 697 O O . LEU A 1 86 ? -5.405 -6.470 -2.048 1.00 73.19 86 LEU A O 1
ATOM 701 N N . LEU A 1 87 ? -3.627 -6.570 -3.452 1.00 71.69 87 LEU A N 1
ATOM 702 C CA . LEU A 1 87 ? -2.594 -6.929 -2.483 1.00 71.69 87 LEU A CA 1
ATOM 703 C C . LEU A 1 87 ? -1.650 -5.744 -2.211 1.00 71.69 87 LEU A C 1
ATOM 705 O O . LEU A 1 87 ? -1.338 -4.987 -3.132 1.00 71.69 87 LEU A O 1
ATOM 709 N N . PRO A 1 88 ? -1.190 -5.564 -0.960 1.00 77.56 88 PRO A N 1
ATOM 710 C CA . PRO A 1 88 ? -0.157 -4.583 -0.642 1.00 77.56 88 PRO A CA 1
ATOM 711 C C . PRO A 1 88 ? 1.203 -4.992 -1.221 1.00 77.56 88 PRO A C 1
ATOM 713 O O . PRO A 1 88 ? 1.449 -6.173 -1.424 1.00 77.56 88 PRO A O 1
ATOM 716 N N . PHE A 1 89 ? 2.113 -4.047 -1.431 1.00 80.69 89 PHE A N 1
ATOM 717 C CA . PHE A 1 89 ? 3.483 -4.286 -1.906 1.00 80.69 89 PHE A CA 1
ATOM 718 C C . PHE A 1 89 ? 4.476 -3.362 -1.190 1.00 80.69 89 PHE A C 1
ATOM 720 O O . PHE A 1 89 ? 4.067 -2.428 -0.498 1.00 80.69 89 PHE A O 1
ATOM 727 N N . GLN A 1 90 ? 5.777 -3.628 -1.323 1.00 82.75 90 GLN A N 1
ATOM 728 C CA . GLN A 1 90 ? 6.810 -2.754 -0.754 1.00 82.75 90 GLN A CA 1
ATOM 729 C C . GLN A 1 90 ? 7.111 -1.571 -1.673 1.00 82.75 90 GLN A C 1
ATOM 731 O O . GLN A 1 90 ? 7.243 -1.729 -2.890 1.00 82.75 90 GLN A O 1
ATOM 736 N N . LEU A 1 91 ? 7.224 -0.394 -1.064 1.00 86.75 91 LEU A N 1
ATOM 737 C CA . LEU A 1 91 ? 7.800 0.801 -1.660 1.00 86.75 91 LEU A CA 1
ATOM 738 C C . LEU A 1 91 ? 9.147 1.059 -0.985 1.00 86.75 91 LEU A C 1
ATOM 740 O O . LEU A 1 91 ? 9.182 1.418 0.198 1.00 86.75 91 LEU A O 1
ATOM 744 N N . ASP A 1 92 ? 10.225 0.904 -1.752 1.00 83.06 92 ASP A N 1
ATOM 745 C CA . ASP A 1 92 ? 11.588 1.110 -1.272 1.00 83.06 92 ASP A CA 1
ATOM 746 C C . ASP A 1 92 ? 12.217 2.339 -1.918 1.00 83.06 92 ASP A C 1
ATOM 748 O O . ASP A 1 92 ? 12.219 2.504 -3.138 1.00 83.06 92 ASP A O 1
ATOM 752 N N . ILE A 1 93 ? 12.761 3.223 -1.088 1.00 87.06 93 ILE A N 1
ATOM 753 C CA . ILE A 1 93 ? 13.418 4.452 -1.522 1.00 87.06 93 ILE A CA 1
ATOM 754 C C . ILE A 1 93 ? 14.786 4.504 -0.864 1.00 87.06 93 ILE A C 1
ATOM 756 O O . ILE A 1 93 ? 14.889 4.679 0.352 1.00 87.06 93 ILE A O 1
ATOM 760 N N . TYR A 1 94 ? 15.824 4.406 -1.686 1.00 83.25 94 TYR A N 1
ATOM 761 C CA . TYR A 1 94 ? 17.217 4.471 -1.270 1.00 83.25 94 TYR A CA 1
ATOM 762 C C . TYR A 1 94 ? 17.839 5.796 -1.686 1.00 83.25 94 TYR A C 1
ATOM 764 O O . TYR A 1 94 ? 17.560 6.339 -2.761 1.00 83.25 94 TYR A O 1
ATOM 772 N N . ARG A 1 95 ? 18.700 6.314 -0.813 1.00 80.00 95 ARG A N 1
ATOM 773 C CA . ARG A 1 95 ? 19.422 7.565 -1.019 1.00 80.00 95 ARG A CA 1
ATOM 774 C C . ARG A 1 95 ? 20.872 7.382 -0.657 1.00 80.00 95 ARG A C 1
ATOM 776 O O . ARG A 1 95 ? 21.197 7.198 0.515 1.00 80.00 95 ARG A O 1
ATOM 783 N N . GLU A 1 96 ? 21.719 7.545 -1.653 1.00 76.50 96 GLU A N 1
ATOM 784 C CA . GLU A 1 96 ? 23.156 7.402 -1.502 1.00 76.50 96 GLU A CA 1
ATOM 785 C C . GLU A 1 96 ? 23.822 8.783 -1.523 1.00 76.50 96 GLU A C 1
ATOM 787 O O . GLU A 1 96 ? 23.605 9.610 -2.431 1.00 76.50 96 GLU A O 1
ATOM 792 N N . MET A 1 97 ? 24.635 9.059 -0.500 1.00 73.31 97 MET A N 1
ATOM 793 C CA . MET A 1 97 ? 25.495 10.238 -0.497 1.00 73.31 97 MET A CA 1
ATOM 794 C C . MET A 1 97 ? 26.515 10.148 -1.638 1.00 73.31 97 MET A C 1
ATOM 796 O O . MET A 1 97 ? 26.888 9.059 -2.060 1.00 73.31 97 MET A O 1
ATOM 800 N N . PRO A 1 98 ? 27.065 11.280 -2.114 1.00 73.94 98 PRO A N 1
ATOM 801 C CA . PRO A 1 98 ? 28.174 11.250 -3.069 1.00 73.94 98 PRO A CA 1
ATOM 802 C C . PRO A 1 98 ? 29.416 10.487 -2.568 1.00 73.94 98 PRO A C 1
ATOM 804 O O . PRO A 1 98 ? 30.258 10.118 -3.379 1.00 73.94 98 PRO A O 1
ATOM 807 N N . SER A 1 99 ? 29.545 10.282 -1.252 1.00 73.81 99 SER A N 1
ATOM 808 C CA . SER A 1 99 ? 30.594 9.480 -0.610 1.00 73.81 99 SER A CA 1
ATOM 809 C C . SER A 1 99 ? 30.370 7.964 -0.701 1.00 73.81 99 SER A C 1
ATOM 811 O O . SER A 1 99 ? 31.268 7.220 -0.318 1.00 73.81 99 SER A O 1
ATOM 813 N N . GLY A 1 100 ? 29.208 7.511 -1.186 1.00 67.38 100 GLY A N 1
ATOM 814 C CA . GLY A 1 100 ? 28.805 6.100 -1.187 1.00 67.38 100 GLY A CA 1
ATOM 815 C C . GLY A 1 100 ? 28.205 5.618 0.137 1.00 67.38 100 GLY A C 1
ATOM 816 O O . GLY A 1 100 ? 27.954 4.431 0.305 1.00 67.38 100 GLY A O 1
ATOM 817 N N . GLU A 1 101 ? 28.002 6.519 1.104 1.00 71.06 101 GLU A N 1
ATOM 818 C CA . GLU A 1 101 ? 27.299 6.189 2.344 1.00 71.06 101 GLU A CA 1
ATOM 819 C C . GLU A 1 101 ? 25.786 6.212 2.117 1.00 71.06 101 GLU A C 1
ATOM 821 O O . GLU A 1 101 ? 25.228 7.206 1.632 1.00 71.06 101 GLU A O 1
ATOM 826 N N . ASP A 1 102 ? 25.122 5.132 2.522 1.00 66.88 102 ASP A N 1
ATOM 827 C CA . ASP A 1 102 ? 23.669 5.074 2.572 1.00 66.88 102 ASP A CA 1
ATOM 828 C C . ASP A 1 102 ? 23.129 6.073 3.594 1.00 66.88 102 ASP A C 1
ATOM 830 O O . ASP A 1 102 ? 23.629 6.216 4.713 1.00 66.88 102 ASP A O 1
ATOM 834 N N . THR A 1 103 ? 22.071 6.774 3.202 1.00 67.44 103 THR A N 1
ATOM 835 C CA . THR A 1 103 ? 21.340 7.681 4.087 1.00 67.44 103 THR A CA 1
ATOM 836 C C . THR A 1 103 ? 19.975 7.102 4.440 1.00 67.44 103 THR A C 1
ATOM 838 O O . THR A 1 103 ? 19.737 5.901 4.345 1.00 67.44 103 THR A O 1
ATOM 841 N N . TYR A 1 104 ? 19.062 7.964 4.883 1.00 68.56 104 TYR A N 1
ATOM 842 C CA . TYR A 1 104 ? 17.688 7.601 5.185 1.00 68.56 104 TYR A CA 1
ATOM 843 C C . TYR A 1 104 ? 17.047 6.798 4.044 1.00 68.56 104 TYR A C 1
ATOM 845 O O . TYR A 1 104 ? 16.888 7.314 2.932 1.00 68.56 104 TYR A O 1
ATOM 853 N N . TYR A 1 105 ? 16.627 5.574 4.358 1.00 72.94 105 TYR A N 1
ATOM 854 C CA . TYR A 1 105 ? 15.837 4.728 3.475 1.00 72.94 105 TYR A CA 1
ATOM 855 C C . TYR A 1 105 ? 14.367 4.751 3.900 1.00 72.94 105 TYR A C 1
ATOM 857 O O . TYR A 1 105 ? 14.037 4.858 5.082 1.00 72.94 105 TYR A O 1
ATOM 865 N N . THR A 1 106 ? 13.468 4.675 2.923 1.00 75.31 106 THR A N 1
ATOM 866 C CA . THR A 1 106 ? 12.043 4.413 3.168 1.00 75.31 106 THR A CA 1
ATOM 867 C C . THR A 1 106 ? 11.767 2.990 2.726 1.00 75.31 106 THR A C 1
ATOM 869 O O . THR A 1 106 ? 12.020 2.680 1.573 1.00 75.31 106 THR A O 1
ATOM 872 N N . ASN A 1 107 ? 11.277 2.152 3.631 1.00 82.19 107 ASN A N 1
ATOM 873 C CA . ASN A 1 107 ? 10.764 0.815 3.343 1.00 82.19 107 ASN A CA 1
ATOM 874 C C . ASN A 1 107 ? 9.376 0.768 3.980 1.00 82.19 107 ASN A C 1
ATOM 876 O O . ASN A 1 107 ? 9.246 0.781 5.206 1.00 82.19 107 ASN A O 1
ATOM 880 N N . GLU A 1 108 ? 8.338 0.880 3.159 1.00 79.06 108 GLU A N 1
ATOM 881 C CA . GLU A 1 108 ? 6.959 0.958 3.635 1.00 79.06 108 GLU A CA 1
ATOM 882 C C . GLU A 1 108 ? 6.065 0.039 2.802 1.00 79.06 108 GLU A C 1
ATOM 884 O O . GLU A 1 108 ? 6.086 0.056 1.572 1.00 79.06 108 GLU A O 1
ATOM 889 N N . THR A 1 109 ? 5.224 -0.734 3.488 1.00 81.12 109 THR A N 1
ATOM 890 C CA . THR A 1 109 ? 4.205 -1.564 2.845 1.00 81.12 109 THR A CA 1
ATOM 891 C C . THR A 1 109 ? 3.002 -0.700 2.490 1.00 81.12 109 THR A C 1
ATOM 893 O O . THR A 1 109 ? 2.385 -0.084 3.365 1.00 81.12 109 THR A O 1
ATOM 896 N N . VAL A 1 110 ? 2.663 -0.640 1.206 1.00 86.69 110 VAL A N 1
ATOM 897 C CA . VAL A 1 110 ? 1.677 0.293 0.653 1.00 86.69 110 VAL A CA 1
ATOM 898 C C . VAL A 1 110 ? 0.689 -0.389 -0.293 1.00 86.69 110 VAL A C 1
ATOM 900 O O . VAL A 1 110 ? 0.892 -1.517 -0.735 1.00 86.69 110 VAL A O 1
ATOM 903 N N . THR A 1 111 ? -0.397 0.312 -0.604 1.00 89.12 111 THR A N 1
ATOM 904 C CA . THR A 1 111 ? -1.326 0.016 -1.700 1.00 89.12 111 THR A CA 1
ATOM 905 C C . THR A 1 111 ? -1.266 1.124 -2.744 1.00 89.12 111 THR A C 1
ATOM 907 O O . THR A 1 111 ? -1.035 2.283 -2.397 1.00 89.12 111 THR A O 1
ATOM 910 N N . LEU A 1 112 ? -1.497 0.778 -4.015 1.00 91.94 112 LEU A N 1
ATOM 911 C CA . LEU A 1 112 ? -1.659 1.750 -5.099 1.00 91.94 112 LEU A CA 1
ATOM 912 C C . LEU A 1 112 ? -3.098 2.290 -5.083 1.00 91.94 112 LEU A C 1
ATOM 914 O O . LEU A 1 112 ? -4.049 1.562 -5.393 1.00 91.94 112 LEU A O 1
ATOM 918 N N . GLU A 1 113 ? -3.273 3.555 -4.705 1.00 92.06 113 GLU A N 1
ATOM 919 C CA . GLU A 1 113 ? -4.586 4.201 -4.593 1.00 92.06 113 GLU A CA 1
ATOM 920 C C . GLU A 1 113 ? -5.100 4.618 -5.972 1.00 92.06 113 GLU A C 1
ATOM 922 O O . GLU A 1 113 ? -6.203 4.230 -6.361 1.00 92.06 113 GLU A O 1
ATOM 927 N N . ASP A 1 114 ? -4.269 5.306 -6.744 1.00 92.31 114 ASP A N 1
ATOM 928 C CA . ASP A 1 114 ? -4.557 5.739 -8.104 1.00 92.31 114 ASP A CA 1
ATOM 929 C C . ASP A 1 114 ? -3.255 6.060 -8.846 1.00 92.31 114 ASP A C 1
ATOM 931 O O . ASP A 1 114 ? -2.187 6.203 -8.242 1.00 92.31 114 ASP A O 1
ATOM 935 N N . TYR A 1 115 ? -3.347 6.090 -10.174 1.00 92.94 115 TYR A N 1
ATOM 936 C CA . TYR A 1 115 ? -2.266 6.540 -11.033 1.00 92.94 115 TYR A CA 1
ATOM 937 C C . TYR A 1 115 ? -2.825 7.215 -12.283 1.00 92.94 115 TYR A C 1
ATOM 939 O O . TYR A 1 115 ? -3.854 6.791 -12.817 1.00 92.94 115 TYR A O 1
ATOM 947 N N . THR A 1 116 ? -2.130 8.243 -12.756 1.00 92.75 116 THR A N 1
ATOM 948 C CA . THR A 1 116 ? -2.517 9.018 -13.939 1.00 92.75 116 THR A CA 1
ATOM 949 C C . THR A 1 116 ? -1.396 8.955 -14.959 1.00 92.75 116 THR A C 1
ATOM 951 O O . THR A 1 116 ? -0.258 9.276 -14.637 1.00 92.75 116 THR A O 1
ATOM 954 N N . VAL A 1 117 ? -1.715 8.538 -16.184 1.00 92.12 117 VAL A N 1
ATOM 955 C CA . VAL A 1 117 ? -0.765 8.493 -17.302 1.00 92.12 117 VAL A CA 1
ATOM 956 C C . VAL A 1 117 ? -0.988 9.718 -18.182 1.00 92.12 117 VAL A C 1
ATOM 958 O O . VAL A 1 117 ? -2.100 9.933 -18.668 1.00 92.12 117 VAL A O 1
ATOM 961 N N . THR A 1 118 ? 0.067 10.498 -18.394 1.00 88.62 118 THR A N 1
ATOM 962 C CA . THR A 1 118 ? 0.043 11.731 -19.181 1.00 88.62 118 THR A CA 1
ATOM 963 C C . THR A 1 118 ? 0.995 11.602 -20.367 1.00 88.62 118 THR A C 1
ATOM 965 O O . THR A 1 118 ? 2.203 11.416 -20.200 1.00 88.62 118 THR A O 1
ATOM 968 N N . GLU A 1 119 ? 0.443 11.730 -21.573 1.00 83.62 119 GLU A N 1
ATOM 969 C CA . GLU A 1 119 ? 1.182 11.714 -22.838 1.00 83.62 119 GLU A CA 1
ATOM 970 C C . GLU A 1 119 ? 1.118 13.104 -23.481 1.00 83.62 119 GLU A C 1
ATOM 972 O O . GLU A 1 119 ? 0.052 13.573 -23.887 1.00 83.62 119 GLU A O 1
ATOM 977 N N . GLU A 1 120 ? 2.263 13.780 -23.577 1.00 77.44 120 GLU A N 1
ATOM 978 C CA . GLU A 1 120 ? 2.365 15.124 -24.148 1.00 77.44 120 GLU A CA 1
ATOM 979 C C . GLU A 1 120 ? 3.265 15.102 -25.379 1.00 77.44 120 GLU A C 1
ATOM 981 O O . GLU A 1 120 ? 4.426 14.712 -25.300 1.00 77.44 120 GLU A O 1
ATOM 986 N N . ALA A 1 121 ? 2.766 15.606 -26.511 1.00 70.44 121 ALA A N 1
ATOM 987 C CA . ALA A 1 121 ? 3.533 15.658 -27.758 1.00 70.44 121 ALA A CA 1
ATOM 988 C C . ALA A 1 121 ? 4.841 16.474 -27.647 1.00 70.44 121 ALA A C 1
ATOM 990 O O . ALA A 1 121 ? 5.765 16.265 -28.434 1.00 70.44 121 ALA A O 1
ATOM 991 N N . GLU A 1 122 ? 4.923 17.400 -26.686 1.00 68.81 122 GLU A N 1
ATOM 992 C CA . GLU A 1 122 ? 6.095 18.250 -26.449 1.00 68.81 122 GLU A CA 1
ATOM 993 C C . GLU A 1 122 ? 7.166 17.601 -25.550 1.00 68.81 122 GLU A C 1
ATOM 995 O O . GLU A 1 122 ? 8.318 18.027 -25.608 1.00 68.81 122 GLU A O 1
ATOM 1000 N N . ASN A 1 123 ? 6.852 16.541 -24.789 1.00 62.28 123 ASN A N 1
ATOM 1001 C CA . ASN A 1 123 ? 7.811 15.854 -23.897 1.00 62.28 123 ASN A CA 1
ATOM 1002 C C . ASN A 1 123 ? 8.720 14.846 -24.619 1.00 62.28 123 ASN A C 1
ATOM 1004 O O . ASN A 1 123 ? 9.410 14.049 -23.987 1.00 62.28 123 ASN A O 1
ATOM 1008 N N . GLY A 1 124 ? 8.730 14.847 -25.954 1.00 60.22 124 GLY A N 1
ATOM 1009 C CA . GLY A 1 124 ? 9.250 13.702 -26.691 1.00 60.22 124 GLY A CA 1
ATOM 1010 C C . GLY A 1 124 ? 8.358 12.486 -26.448 1.00 60.22 124 GLY A C 1
ATOM 1011 O O . GLY A 1 124 ? 7.311 12.571 -25.826 1.00 60.22 124 GLY A O 1
ATOM 1012 N N . GLN A 1 125 ? 8.726 11.332 -26.977 1.00 75.12 125 GLN A N 1
ATOM 1013 C CA . GLN A 1 125 ? 7.872 10.140 -26.925 1.00 75.12 125 GLN A CA 1
ATOM 1014 C C . GLN A 1 125 ? 7.720 9.545 -25.508 1.00 75.12 125 GLN A C 1
ATOM 1016 O O . GLN A 1 125 ? 7.128 8.483 -25.369 1.00 75.12 125 GLN A O 1
ATOM 1021 N N . ASP A 1 126 ? 8.274 10.185 -24.479 1.00 85.00 126 ASP A N 1
ATOM 1022 C CA . ASP A 1 126 ? 8.387 9.664 -23.120 1.00 85.00 126 ASP A CA 1
ATOM 1023 C C . ASP A 1 126 ? 7.082 9.902 -22.328 1.00 85.00 126 ASP A C 1
ATOM 1025 O O . ASP A 1 126 ? 6.354 10.871 -22.559 1.00 85.00 126 ASP A O 1
ATOM 1029 N N . ILE A 1 127 ? 6.753 8.986 -21.413 1.00 88.19 127 ILE A N 1
ATOM 1030 C CA . ILE A 1 127 ? 5.453 8.951 -20.722 1.00 88.19 127 ILE A CA 1
ATOM 1031 C C . ILE A 1 127 ? 5.621 9.429 -19.282 1.00 88.19 127 ILE A C 1
ATOM 1033 O O . ILE A 1 127 ? 6.503 8.942 -18.575 1.00 88.19 127 ILE A O 1
ATOM 1037 N N . LYS A 1 128 ? 4.752 10.330 -18.812 1.00 91.44 128 LYS A N 1
ATOM 1038 C CA . LYS A 1 128 ? 4.705 10.720 -17.396 1.00 91.44 128 LYS A CA 1
ATOM 1039 C C . LYS A 1 128 ? 3.627 9.942 -16.660 1.00 91.44 128 LYS A C 1
ATOM 1041 O O . LYS A 1 128 ? 2.521 9.781 -17.175 1.00 91.44 128 LYS A O 1
ATOM 1046 N N . VAL A 1 129 ? 3.942 9.471 -15.458 1.00 93.12 129 VAL A N 1
ATOM 1047 C CA . VAL A 1 129 ? 2.987 8.759 -14.604 1.00 93.12 129 VAL A CA 1
ATOM 1048 C C . VAL A 1 129 ? 3.002 9.355 -13.203 1.00 93.12 129 VAL A C 1
ATOM 1050 O O . VAL A 1 129 ? 4.019 9.313 -12.515 1.00 93.12 129 VAL A O 1
ATOM 1053 N N . GLU A 1 130 ? 1.867 9.890 -12.768 1.00 94.69 130 GLU A N 1
ATOM 1054 C CA . GLU A 1 130 ? 1.645 10.286 -11.377 1.00 94.69 130 GLU A CA 1
ATOM 1055 C C . GLU A 1 130 ? 1.163 9.067 -10.588 1.00 94.69 130 GLU A C 1
ATOM 1057 O O . GLU A 1 130 ? 0.225 8.393 -11.013 1.00 94.69 130 GLU A O 1
ATOM 1062 N N . LEU A 1 131 ? 1.811 8.764 -9.463 1.00 94.81 131 LEU A N 1
ATOM 1063 C CA . LEU A 1 131 ? 1.534 7.589 -8.640 1.00 94.81 131 LEU A CA 1
ATOM 1064 C C . LEU A 1 131 ? 1.170 8.008 -7.214 1.00 94.81 131 LEU A C 1
ATOM 1066 O O . LEU A 1 131 ? 1.948 8.700 -6.551 1.00 94.81 131 LEU A O 1
ATOM 1070 N N . ASN A 1 132 ? 0.023 7.531 -6.726 1.00 95.44 132 ASN A N 1
ATOM 1071 C CA . ASN A 1 132 ? -0.467 7.791 -5.375 1.00 95.44 132 ASN A CA 1
ATOM 1072 C C . ASN A 1 132 ? -0.585 6.492 -4.573 1.00 95.44 132 ASN A C 1
ATOM 1074 O O . ASN A 1 132 ? -1.286 5.552 -4.955 1.00 95.44 132 ASN A O 1
ATOM 1078 N N . PHE A 1 133 ? 0.077 6.450 -3.420 1.00 94.06 133 PHE A N 1
ATOM 1079 C CA . PHE A 1 133 ? 0.117 5.292 -2.534 1.00 94.06 133 PHE A CA 1
ATOM 1080 C C . PHE A 1 133 ? -0.392 5.629 -1.140 1.00 94.06 133 PHE A C 1
ATOM 1082 O O . PHE A 1 133 ? -0.240 6.749 -0.646 1.00 94.06 133 PHE A O 1
ATOM 1089 N N . LYS A 1 134 ? -0.904 4.614 -0.445 1.00 93.00 134 LYS A N 1
ATOM 1090 C CA . LYS A 1 134 ? -1.268 4.705 0.969 1.00 93.00 134 LYS A CA 1
ATOM 1091 C C . LYS A 1 134 ? -0.626 3.578 1.753 1.00 93.00 134 LYS A C 1
ATOM 1093 O O . LYS A 1 134 ? -0.594 2.437 1.305 1.00 93.00 134 LYS A O 1
ATOM 1098 N N . LYS A 1 135 ? -0.123 3.890 2.948 1.00 86.06 135 LYS A N 1
ATOM 1099 C CA . LYS A 1 135 ? 0.427 2.892 3.864 1.00 86.06 135 LYS A CA 1
ATOM 1100 C C . LYS A 1 135 ? -0.634 1.847 4.174 1.00 86.06 135 LYS A C 1
ATOM 1102 O O . LYS A 1 135 ? -1.692 2.168 4.713 1.00 86.06 135 LYS A O 1
ATOM 1107 N N . TYR A 1 136 ? -0.311 0.595 3.895 1.00 80.31 136 TYR A N 1
ATOM 1108 C CA . TYR A 1 136 ? -1.132 -0.533 4.270 1.00 80.31 136 TYR A CA 1
ATOM 1109 C C . TYR A 1 136 ? -0.790 -0.955 5.699 1.00 80.31 136 TYR A C 1
ATOM 1111 O O . TYR A 1 136 ? 0.374 -1.098 6.072 1.00 80.31 136 TYR A O 1
ATOM 1119 N N . ARG A 1 137 ? -1.820 -1.150 6.523 1.00 74.12 137 ARG A N 1
ATOM 1120 C CA . ARG A 1 137 ? -1.698 -1.820 7.819 1.00 74.12 137 ARG A CA 1
ATOM 1121 C C . ARG A 1 137 ? -2.588 -3.047 7.774 1.00 74.12 137 ARG A C 1
ATOM 1123 O O . ARG A 1 137 ? -3.780 -2.926 7.492 1.00 74.12 137 ARG A O 1
ATOM 1130 N N . GLN A 1 138 ? -2.002 -4.206 8.047 1.00 64.75 138 GLN A N 1
ATOM 1131 C CA . GLN A 1 138 ? -2.759 -5.440 8.179 1.00 64.75 138 GLN A CA 1
ATOM 1132 C C . GLN A 1 138 ? -3.796 -5.266 9.285 1.00 64.75 138 GLN A C 1
ATOM 1134 O O . GLN A 1 138 ? -3.509 -4.715 10.351 1.00 64.75 138 GLN A O 1
ATOM 1139 N N . TYR A 1 139 ? -5.019 -5.686 8.998 1.00 58.00 139 TYR A N 1
ATOM 1140 C CA . TYR A 1 139 ? -6.128 -5.592 9.926 1.00 58.00 139 TYR A CA 1
ATOM 1141 C C . TYR A 1 139 ? -6.793 -6.956 10.057 1.00 58.00 139 TYR A C 1
ATOM 1143 O O . TYR A 1 139 ? -6.848 -7.749 9.116 1.00 58.00 139 TYR A O 1
ATOM 1151 N N . SER A 1 140 ? -7.294 -7.212 11.256 1.00 46.84 140 SER A N 1
ATOM 1152 C CA . SER A 1 140 ? -8.034 -8.415 11.600 1.00 46.84 140 SER A CA 1
ATOM 1153 C C . SER A 1 140 ? -9.320 -8.009 12.302 1.00 46.84 140 SER A C 1
ATOM 1155 O O . SER A 1 140 ? -9.372 -6.974 12.974 1.00 46.84 140 SER A O 1
ATOM 1157 N N . THR A 1 141 ? -10.367 -8.805 12.136 1.00 47.75 141 THR A N 1
ATOM 1158 C CA . THR A 1 141 ? -11.601 -8.630 12.890 1.00 47.75 141 THR A CA 1
ATOM 1159 C C . THR A 1 141 ? -11.431 -9.217 14.283 1.00 47.75 141 THR A C 1
ATOM 1161 O O . THR A 1 141 ? -11.119 -10.393 14.437 1.00 47.75 141 THR A O 1
ATOM 1164 N N . ALA A 1 142 ? -11.648 -8.406 15.314 1.00 47.84 142 ALA A N 1
ATOM 1165 C CA . ALA A 1 142 ? -11.804 -8.890 16.678 1.00 47.84 142 ALA A CA 1
ATOM 1166 C C . ALA A 1 142 ? -13.293 -8.870 17.034 1.00 47.84 142 ALA A C 1
ATOM 1168 O O . ALA A 1 142 ? -13.945 -7.832 16.930 1.00 47.84 142 ALA A O 1
ATOM 1169 N N . THR A 1 143 ? -13.836 -10.012 17.443 1.00 49.34 143 THR A N 1
ATOM 1170 C CA . THR A 1 143 ? -15.144 -10.068 18.088 1.00 49.34 143 THR A CA 1
ATOM 1171 C C . THR A 1 143 ? -14.963 -9.634 19.528 1.00 49.34 143 THR A C 1
ATOM 1173 O O . THR A 1 143 ? -14.191 -10.235 20.272 1.00 49.34 143 THR A O 1
ATOM 1176 N N . VAL A 1 144 ? -15.662 -8.572 19.905 1.00 51.41 144 VAL A N 1
ATOM 1177 C CA . VAL A 1 144 ? -15.716 -8.093 21.281 1.00 51.41 144 VAL A CA 1
ATOM 1178 C C . VAL A 1 144 ? -17.014 -8.605 21.888 1.00 51.41 144 VAL A C 1
ATOM 1180 O O . VAL A 1 144 ? -18.092 -8.314 21.371 1.00 51.41 144 VAL A O 1
ATOM 1183 N N . VAL A 1 145 ? -16.902 -9.385 22.956 1.00 55.53 145 VAL A N 1
ATOM 1184 C CA . VAL A 1 145 ? -18.021 -9.832 23.782 1.00 55.53 145 VAL A CA 1
ATOM 1185 C C . VAL A 1 145 ? -17.920 -9.088 25.106 1.00 55.53 145 VAL A C 1
ATOM 1187 O O . VAL A 1 145 ? -16.857 -9.050 25.725 1.00 55.53 145 VAL A O 1
ATOM 1190 N N . GLN A 1 146 ? -19.006 -8.437 25.503 1.00 55.31 146 GLN A N 1
ATOM 1191 C CA . GLN A 1 146 ? -19.104 -7.782 26.797 1.00 55.31 146 GLN A CA 1
ATOM 1192 C C . GLN A 1 146 ? -19.999 -8.640 27.686 1.00 55.31 146 GLN A C 1
ATOM 1194 O O . GLN A 1 146 ? -21.195 -8.736 27.420 1.00 55.31 146 GLN A O 1
ATOM 1199 N N . ASP A 1 147 ? -19.401 -9.229 28.718 1.00 73.62 147 ASP A N 1
ATOM 1200 C CA . ASP A 1 147 ? -20.081 -10.050 29.721 1.00 73.62 147 ASP A CA 1
ATOM 1201 C C . ASP A 1 147 ? -19.933 -9.407 31.114 1.00 73.62 147 ASP A C 1
ATOM 1203 O O . ASP A 1 147 ? -19.251 -8.390 31.279 1.00 73.62 147 ASP A O 1
ATOM 1207 N N . ASP A 1 148 ? -20.561 -10.005 32.131 1.00 59.94 148 ASP A N 1
ATOM 1208 C CA . ASP A 1 148 ? -20.557 -9.508 33.519 1.00 59.94 148 ASP A CA 1
ATOM 1209 C C . ASP A 1 148 ? -19.141 -9.406 34.134 1.00 59.94 148 ASP A C 1
ATOM 1211 O O . ASP A 1 148 ? -18.920 -8.607 35.046 1.00 59.94 148 ASP A O 1
ATOM 1215 N N . ASP A 1 149 ? -18.172 -10.159 33.600 1.00 59.16 149 ASP A N 1
ATOM 1216 C CA . ASP A 1 149 ? -16.760 -10.165 34.017 1.00 59.16 149 ASP A CA 1
ATOM 1217 C C . ASP A 1 149 ? -15.881 -9.140 33.263 1.00 59.16 149 ASP A C 1
ATOM 1219 O O . ASP A 1 149 ? -14.698 -8.976 33.578 1.00 59.16 149 ASP A O 1
ATOM 1223 N N . GLY A 1 150 ? -16.442 -8.409 32.291 1.00 51.12 150 GLY A N 1
ATOM 1224 C CA . GLY A 1 150 ? -15.761 -7.338 31.564 1.00 51.12 150 GLY A CA 1
ATOM 1225 C C . GLY A 1 150 ? -15.736 -7.508 30.043 1.00 51.12 150 GLY A C 1
ATOM 1226 O O . GLY A 1 150 ? -16.551 -8.203 29.437 1.00 51.12 150 GLY A O 1
ATOM 1227 N N . LEU A 1 151 ? -14.817 -6.784 29.397 1.00 43.47 151 LEU A N 1
ATOM 1228 C CA . LEU A 1 151 ? -14.692 -6.745 27.940 1.00 43.47 151 LEU A CA 1
ATOM 1229 C C . LEU A 1 151 ? -13.725 -7.840 27.464 1.00 43.47 151 LEU A C 1
ATOM 1231 O O . LEU A 1 151 ? -12.514 -7.738 27.667 1.00 43.47 151 LEU A O 1
ATOM 1235 N N . HIS A 1 152 ? -14.243 -8.867 26.798 1.00 50.41 152 HIS A N 1
ATOM 1236 C CA . HIS A 1 152 ? -13.450 -9.940 26.205 1.00 50.41 152 HIS A CA 1
ATOM 1237 C C . HIS A 1 152 ? -13.321 -9.723 24.697 1.00 50.41 152 HIS A C 1
ATOM 1239 O O . HIS A 1 152 ? -14.306 -9.461 24.013 1.00 50.41 152 HIS A O 1
ATOM 1245 N N . TYR A 1 153 ? -12.112 -9.848 24.146 1.00 42.94 153 TYR A N 1
ATOM 1246 C CA . TYR A 1 153 ? -11.901 -9.820 22.698 1.00 42.94 153 TYR A CA 1
ATOM 1247 C C . TYR A 1 153 ? -11.350 -11.159 22.211 1.00 42.94 153 TYR A C 1
ATOM 1249 O O . TYR A 1 153 ? -10.435 -11.732 22.796 1.00 42.94 153 TYR A O 1
ATOM 1257 N N . THR A 1 154 ? -11.907 -11.660 21.115 1.00 48.28 154 THR A N 1
ATOM 1258 C CA . THR A 1 154 ? -11.398 -12.818 20.378 1.00 48.28 154 THR A CA 1
ATOM 1259 C C . THR A 1 154 ? -11.058 -12.373 18.966 1.00 48.28 154 THR A C 1
ATOM 1261 O O . THR A 1 154 ? -11.902 -11.825 18.264 1.00 48.28 154 THR A O 1
ATOM 1264 N N . VAL A 1 155 ? -9.819 -12.588 18.526 1.00 48.22 155 VAL A N 1
ATOM 1265 C CA . VAL A 1 155 ? -9.417 -12.291 17.144 1.00 48.22 155 VAL A CA 1
ATOM 1266 C C . VAL A 1 155 ? -10.017 -13.359 16.230 1.00 48.22 155 VAL A C 1
ATOM 1268 O O . VAL A 1 155 ? -9.614 -14.520 16.257 1.00 48.22 155 VAL A O 1
ATOM 1271 N N . VAL A 1 156 ? -11.006 -12.977 15.428 1.00 46.88 156 VAL A N 1
ATOM 1272 C CA . VAL A 1 156 ? -11.699 -13.850 14.480 1.00 46.88 156 VAL A CA 1
ATOM 1273 C C . VAL A 1 156 ? -11.036 -13.668 13.123 1.00 46.88 156 VAL A C 1
ATOM 1275 O O . VAL A 1 156 ? -11.481 -12.854 12.329 1.00 46.88 156 VAL A O 1
ATOM 1278 N N . ARG A 1 157 ? -9.949 -14.422 12.907 1.00 40.91 157 ARG A N 1
ATOM 1279 C CA . ARG A 1 157 ? -9.165 -14.556 11.661 1.00 40.91 157 ARG A CA 1
ATOM 1280 C C . ARG A 1 157 ? -8.703 -13.239 11.005 1.00 40.91 157 ARG A C 1
ATOM 1282 O O . ARG A 1 157 ? -9.493 -12.469 10.471 1.00 40.91 157 ARG A O 1
ATOM 1289 N N . GLY A 1 158 ? -7.384 -13.047 10.941 1.00 43.12 158 GLY A N 1
ATOM 1290 C CA . GLY A 1 158 ? -6.794 -12.029 10.074 1.00 43.12 158 GLY A CA 1
ATOM 1291 C C . GLY A 1 158 ? -7.108 -12.325 8.611 1.00 43.12 158 GLY A C 1
ATOM 1292 O O . GLY A 1 158 ? -6.994 -13.465 8.160 1.00 43.12 158 GLY A O 1
ATOM 1293 N N . THR A 1 159 ? -7.517 -11.307 7.855 1.00 43.81 159 THR A N 1
ATOM 1294 C CA . THR A 1 159 ? -7.356 -11.349 6.398 1.00 43.81 159 THR A CA 1
ATOM 1295 C C . THR A 1 159 ? -5.890 -11.053 6.132 1.00 43.81 159 THR A C 1
ATOM 1297 O O . THR A 1 159 ? -5.496 -9.895 5.980 1.00 43.81 159 THR A O 1
ATOM 1300 N N . ASP A 1 160 ? -5.067 -12.096 6.142 1.00 52.28 160 ASP A N 1
ATOM 1301 C CA . ASP A 1 160 ? -3.636 -11.973 5.889 1.00 52.28 160 ASP A CA 1
ATOM 1302 C C . ASP A 1 160 ? -3.430 -11.701 4.397 1.00 52.28 160 ASP A C 1
ATOM 1304 O O . ASP A 1 160 ? -3.248 -12.604 3.579 1.00 52.28 160 ASP A O 1
ATOM 1308 N N . LYS A 1 161 ? -3.546 -10.424 4.011 1.00 45.19 161 LYS A N 1
ATOM 1309 C CA . LYS A 1 161 ? -3.175 -9.995 2.665 1.00 45.19 161 LYS A CA 1
ATOM 1310 C C . LYS A 1 161 ? -1.662 -10.096 2.535 1.00 45.19 161 LYS A C 1
ATOM 1312 O O . LYS A 1 161 ? -0.930 -9.405 3.242 1.00 45.19 161 LYS A O 1
ATOM 1317 N N . ARG A 1 162 ? -1.229 -10.954 1.619 1.00 59.84 162 ARG A N 1
ATOM 1318 C CA . ARG A 1 162 ? 0.180 -11.215 1.319 1.00 59.84 162 ARG A CA 1
ATOM 1319 C C . ARG A 1 162 ? 0.824 -10.010 0.645 1.00 59.84 162 ARG A C 1
ATOM 1321 O O . ARG A 1 162 ? 0.147 -9.258 -0.054 1.00 59.84 162 ARG A O 1
ATOM 1328 N N . ILE A 1 163 ? 2.128 -9.852 0.845 1.00 52.06 163 ILE A N 1
ATOM 1329 C CA . ILE A 1 163 ? 2.897 -8.798 0.186 1.00 52.06 163 ILE A CA 1
ATOM 1330 C C . ILE A 1 163 ? 3.186 -9.245 -1.247 1.00 52.06 163 ILE A C 1
ATOM 1332 O O . ILE A 1 163 ? 3.779 -10.296 -1.479 1.00 52.06 163 ILE A O 1
ATOM 1336 N N . ASN A 1 164 ? 2.754 -8.442 -2.210 1.00 62.00 164 ASN A N 1
ATOM 1337 C CA . ASN A 1 164 ? 3.012 -8.637 -3.622 1.00 62.00 164 ASN A CA 1
ATOM 1338 C C . ASN A 1 164 ? 4.446 -8.199 -3.940 1.00 62.00 164 ASN A C 1
ATOM 1340 O O . ASN A 1 164 ? 4.829 -7.057 -3.673 1.00 62.00 164 ASN A O 1
ATOM 1344 N N . ARG A 1 165 ? 5.238 -9.125 -4.483 1.00 66.81 165 ARG A N 1
ATOM 1345 C CA . ARG A 1 165 ? 6.616 -8.896 -4.924 1.00 66.81 165 ARG A CA 1
ATOM 1346 C C . ARG A 1 165 ? 6.763 -9.382 -6.356 1.00 66.81 165 ARG A C 1
ATOM 1348 O O . ARG A 1 165 ? 6.205 -10.415 -6.728 1.00 66.81 165 ARG A O 1
ATOM 1355 N N . VAL A 1 166 ? 7.519 -8.630 -7.133 1.00 76.50 166 VAL A N 1
ATOM 1356 C CA . VAL A 1 166 ? 7.791 -8.864 -8.542 1.00 76.50 166 VAL A CA 1
ATOM 1357 C C . VAL A 1 166 ? 9.299 -8.788 -8.749 1.00 76.50 166 VAL A C 1
ATOM 1359 O O . VAL A 1 166 ? 9.994 -8.047 -8.056 1.00 76.50 166 VAL A O 1
ATOM 1362 N N . VAL A 1 167 ? 9.808 -9.604 -9.663 1.00 78.62 167 VAL A N 1
ATOM 1363 C CA . VAL A 1 167 ? 11.218 -9.629 -10.043 1.00 78.62 167 VAL A CA 1
ATOM 1364 C C . VAL A 1 167 ? 11.340 -9.653 -11.552 1.00 78.62 167 VAL A C 1
ATOM 1366 O O . VAL A 1 167 ? 10.606 -10.374 -12.231 1.00 78.62 167 VAL A O 1
ATOM 1369 N N . ASP A 1 168 ? 12.301 -8.890 -12.055 1.00 79.38 168 ASP A N 1
ATOM 1370 C CA . ASP A 1 168 ? 12.602 -8.836 -13.475 1.00 79.38 168 ASP A CA 1
ATOM 1371 C C . ASP A 1 168 ? 13.506 -10.011 -13.878 1.00 79.38 168 ASP A C 1
ATOM 1373 O O . ASP A 1 168 ? 14.441 -10.409 -13.170 1.00 79.38 168 ASP A O 1
ATOM 1377 N N . VAL A 1 169 ? 13.173 -10.625 -15.010 1.00 84.69 169 VAL A N 1
ATOM 1378 C CA . VAL A 1 169 ? 13.867 -11.794 -15.554 1.00 84.69 169 VAL A CA 1
ATOM 1379 C C . VAL A 1 169 ? 15.167 -11.344 -16.205 1.00 84.69 169 VAL A C 1
ATOM 1381 O O . VAL A 1 169 ? 15.155 -10.491 -17.096 1.00 84.69 169 VAL A O 1
ATOM 1384 N N . LYS A 1 170 ? 16.283 -11.949 -15.794 1.00 82.00 170 LYS A N 1
ATOM 1385 C CA . LYS A 1 170 ? 17.610 -11.687 -16.363 1.00 82.00 170 LYS A CA 1
ATOM 1386 C C . LYS A 1 170 ? 17.907 -12.618 -17.537 1.00 82.00 170 LYS A C 1
ATOM 1388 O O . LYS A 1 170 ? 17.244 -13.635 -17.737 1.00 82.00 170 LYS A O 1
ATOM 1393 N N . ASP A 1 171 ? 18.937 -12.290 -18.314 1.00 81.75 171 ASP A N 1
ATOM 1394 C CA . ASP A 1 171 ? 19.413 -13.193 -19.364 1.00 81.75 171 ASP A CA 1
ATOM 1395 C C . ASP A 1 171 ? 19.859 -14.546 -18.794 1.00 81.75 171 ASP A C 1
ATOM 1397 O O . ASP A 1 171 ? 20.638 -14.615 -17.845 1.00 81.75 171 ASP A O 1
ATOM 1401 N N . GLY A 1 172 ? 19.312 -15.625 -19.359 1.00 81.38 172 GLY A N 1
ATOM 1402 C CA . GLY A 1 172 ? 19.516 -16.995 -18.886 1.00 81.38 172 GLY A CA 1
ATOM 1403 C C . GLY A 1 172 ? 18.688 -17.421 -17.665 1.00 81.38 172 GLY A C 1
ATOM 1404 O O . GLY A 1 172 ? 18.852 -18.558 -17.216 1.00 81.38 172 GLY A O 1
ATOM 1405 N N . ASP A 1 173 ? 17.800 -16.572 -17.131 1.00 84.81 173 ASP A N 1
ATOM 1406 C CA . ASP A 1 173 ? 16.930 -16.965 -16.020 1.00 84.81 173 ASP A CA 1
ATOM 1407 C C . ASP A 1 173 ? 15.868 -17.995 -16.444 1.00 84.81 173 ASP A C 1
ATOM 1409 O O . ASP A 1 173 ? 15.308 -17.980 -17.538 1.00 84.81 173 ASP A O 1
ATOM 1413 N N . THR A 1 174 ? 15.551 -18.889 -15.513 1.00 89.19 174 THR A N 1
ATOM 1414 C CA . THR A 1 174 ? 14.424 -19.822 -15.562 1.00 89.19 174 THR A CA 1
ATOM 1415 C C . THR A 1 174 ? 13.604 -19.661 -14.285 1.00 89.19 174 THR A C 1
ATOM 1417 O O . THR A 1 174 ? 14.107 -19.161 -13.279 1.00 89.19 174 THR A O 1
ATOM 1420 N N . LEU A 1 175 ? 12.358 -20.145 -14.264 1.00 82.50 175 LEU A N 1
ATOM 1421 C CA . LEU A 1 175 ? 11.562 -20.137 -13.028 1.00 82.50 175 LEU A CA 1
ATOM 1422 C C . LEU A 1 175 ? 12.287 -20.842 -11.869 1.00 82.50 175 LEU A C 1
ATOM 1424 O O . LEU A 1 175 ? 12.173 -20.409 -10.729 1.00 82.50 175 LEU A O 1
ATOM 1428 N N . ALA A 1 176 ? 13.088 -21.873 -12.158 1.00 81.69 176 ALA A N 1
ATOM 1429 C CA . ALA A 1 176 ? 13.896 -22.569 -11.160 1.00 81.69 176 ALA A CA 1
ATOM 1430 C C . ALA A 1 176 ? 15.061 -21.717 -10.629 1.00 81.69 176 ALA A C 1
ATOM 1432 O O . ALA A 1 176 ? 15.325 -21.733 -9.427 1.00 81.69 176 ALA A O 1
ATOM 1433 N N . THR A 1 177 ? 15.759 -20.961 -11.486 1.00 85.00 177 THR A N 1
ATOM 1434 C CA . THR A 1 177 ? 16.853 -20.083 -11.028 1.00 85.00 177 THR A CA 1
ATOM 1435 C C . THR A 1 177 ? 16.315 -18.888 -10.252 1.00 85.00 177 THR A C 1
ATOM 1437 O O . THR A 1 177 ? 16.902 -18.535 -9.233 1.00 85.00 177 THR A O 1
ATOM 1440 N N . ILE A 1 178 ? 15.171 -18.328 -10.661 1.00 75.88 178 ILE A N 1
ATOM 1441 C CA . ILE A 1 178 ? 14.466 -17.281 -9.909 1.00 75.88 178 ILE A CA 1
ATOM 1442 C C . ILE A 1 178 ? 13.983 -17.830 -8.564 1.00 75.88 178 ILE A C 1
ATOM 1444 O O . ILE A 1 178 ? 14.240 -17.214 -7.534 1.00 75.88 178 ILE A O 1
ATOM 1448 N N . ALA A 1 179 ? 13.368 -19.016 -8.538 1.00 71.12 179 ALA A N 1
ATOM 1449 C CA . ALA A 1 179 ? 12.954 -19.664 -7.296 1.00 71.12 179 ALA A CA 1
ATOM 1450 C C . ALA A 1 179 ? 14.142 -19.844 -6.335 1.00 71.12 179 ALA A C 1
ATOM 1452 O O . ALA A 1 179 ? 14.088 -19.433 -5.176 1.00 71.12 179 ALA A O 1
ATOM 1453 N N . MET A 1 180 ? 15.260 -20.373 -6.841 1.00 75.00 180 MET A N 1
ATOM 1454 C CA . MET A 1 180 ? 16.473 -20.571 -6.050 1.00 75.00 180 MET A CA 1
ATOM 1455 C C . MET A 1 180 ? 17.055 -19.249 -5.532 1.00 75.00 180 MET A C 1
ATOM 1457 O O . MET A 1 180 ? 17.475 -19.182 -4.379 1.00 75.00 180 MET A O 1
ATOM 1461 N N . ARG A 1 181 ? 17.076 -18.201 -6.365 1.00 76.62 181 ARG A N 1
ATOM 1462 C CA . ARG A 1 181 ? 17.601 -16.873 -6.014 1.00 76.62 181 ARG A CA 1
ATOM 1463 C C . ARG A 1 181 ? 16.754 -16.182 -4.948 1.00 76.62 181 ARG A C 1
ATOM 1465 O O . ARG A 1 181 ? 17.310 -15.590 -4.031 1.00 76.62 181 ARG A O 1
ATOM 1472 N N . GLU A 1 182 ? 15.433 -16.261 -5.074 1.00 69.50 182 GLU A N 1
ATOM 1473 C CA . GLU A 1 182 ? 14.504 -15.451 -4.281 1.00 69.50 182 GLU A CA 1
ATOM 1474 C C . GLU A 1 182 ? 13.972 -16.179 -3.042 1.00 69.50 182 GLU A C 1
ATOM 1476 O O . GLU A 1 182 ? 13.731 -15.540 -2.023 1.00 69.50 182 GLU A O 1
ATOM 1481 N N . PHE A 1 183 ? 13.827 -17.508 -3.094 1.00 62.06 183 PHE A N 1
ATOM 1482 C CA . PHE A 1 183 ? 13.276 -18.328 -2.003 1.00 62.06 183 PHE A CA 1
ATOM 1483 C C . PHE A 1 183 ? 14.310 -19.266 -1.367 1.00 62.06 183 PHE A C 1
ATOM 1485 O O . PHE A 1 183 ? 13.996 -19.956 -0.399 1.00 62.06 183 PHE A O 1
ATOM 1492 N N . GLY A 1 184 ? 15.525 -19.360 -1.923 1.00 60.28 184 GLY A N 1
ATOM 1493 C CA . GLY A 1 184 ? 16.555 -20.301 -1.462 1.00 60.28 184 GLY A CA 1
ATOM 1494 C C . GLY A 1 184 ? 16.225 -21.778 -1.724 1.00 60.28 184 GLY A C 1
ATOM 1495 O O . GLY A 1 184 ? 16.939 -22.661 -1.245 1.00 60.28 184 GLY A O 1
ATOM 1496 N N . ARG A 1 185 ? 15.150 -22.058 -2.474 1.00 67.62 185 ARG A N 1
ATOM 1497 C CA . ARG A 1 185 ? 14.690 -23.397 -2.869 1.00 67.62 185 ARG A CA 1
ATOM 1498 C C . ARG A 1 185 ? 14.105 -23.364 -4.281 1.00 67.62 185 ARG A C 1
ATOM 1500 O O . ARG A 1 185 ? 13.585 -22.343 -4.709 1.00 67.62 185 ARG A O 1
ATOM 1507 N N . ALA A 1 186 ? 14.155 -24.488 -4.986 1.00 73.25 186 ALA A N 1
ATOM 1508 C CA . ALA A 1 186 ? 13.594 -24.636 -6.331 1.00 73.25 186 ALA A CA 1
ATOM 1509 C C . ALA A 1 186 ? 12.917 -26.005 -6.492 1.00 73.25 186 ALA A C 1
ATOM 1511 O O . ALA A 1 186 ? 13.229 -26.774 -7.401 1.00 73.25 186 ALA A O 1
ATOM 1512 N N . ASP A 1 187 ? 12.045 -26.355 -5.546 1.00 72.50 187 ASP A N 1
ATOM 1513 C CA . ASP A 1 187 ? 11.235 -27.564 -5.648 1.00 72.50 187 ASP A CA 1
ATOM 1514 C C . ASP A 1 187 ? 10.136 -27.418 -6.712 1.00 72.50 187 ASP A C 1
ATOM 1516 O O . ASP A 1 187 ? 9.702 -26.314 -7.044 1.00 72.50 187 ASP A O 1
ATOM 1520 N N . GLN A 1 188 ? 9.683 -28.552 -7.253 1.00 72.44 188 GLN A N 1
ATOM 1521 C CA . GLN A 1 188 ? 8.713 -28.563 -8.349 1.00 72.44 188 GLN A CA 1
ATOM 1522 C C . GLN A 1 188 ? 7.399 -27.865 -7.972 1.00 72.44 188 GLN A C 1
ATOM 1524 O O . GLN A 1 188 ? 6.824 -27.194 -8.818 1.00 72.44 188 GLN A O 1
ATOM 1529 N N . ASN A 1 189 ? 6.956 -27.954 -6.711 1.00 69.56 189 ASN A N 1
ATOM 1530 C CA . ASN A 1 189 ? 5.719 -27.301 -6.280 1.00 69.56 189 ASN A CA 1
ATOM 1531 C C . ASN A 1 189 ? 5.847 -25.776 -6.340 1.00 69.56 189 ASN A C 1
ATOM 1533 O O . ASN A 1 189 ? 4.937 -25.117 -6.834 1.00 69.56 189 ASN A O 1
ATOM 1537 N N . LEU A 1 190 ? 6.972 -25.218 -5.877 1.00 64.94 190 LEU A N 1
ATOM 1538 C CA . LEU A 1 190 ? 7.240 -23.783 -5.977 1.00 64.94 190 LEU A CA 1
ATOM 1539 C C . LEU A 1 190 ? 7.338 -23.328 -7.440 1.00 64.94 190 LEU A C 1
ATOM 1541 O O . LEU A 1 190 ? 6.793 -22.289 -7.797 1.00 64.94 190 LEU A O 1
ATOM 1545 N N . ILE A 1 191 ? 7.991 -24.110 -8.301 1.00 72.25 191 ILE A N 1
ATOM 1546 C CA . ILE A 1 191 ? 8.111 -23.787 -9.731 1.00 72.25 191 ILE A CA 1
ATOM 1547 C C . ILE A 1 191 ? 6.738 -23.821 -10.421 1.00 72.25 191 ILE A C 1
ATOM 1549 O O . ILE A 1 191 ? 6.396 -22.888 -11.150 1.00 72.25 191 ILE A O 1
ATOM 1553 N N . ASP A 1 192 ? 5.939 -24.861 -10.169 1.00 73.56 192 ASP A N 1
ATOM 1554 C CA . ASP A 1 192 ? 4.584 -25.009 -10.713 1.00 73.56 192 ASP A CA 1
ATOM 1555 C C . ASP A 1 192 ? 3.672 -23.877 -10.231 1.00 73.56 192 ASP A C 1
ATOM 1557 O O . ASP A 1 192 ? 2.869 -23.341 -10.996 1.00 73.56 192 ASP A O 1
ATOM 1561 N N . TYR A 1 193 ? 3.830 -23.479 -8.970 1.00 73.19 193 TYR A N 1
ATOM 1562 C CA . TYR A 1 193 ? 3.115 -22.364 -8.378 1.00 73.19 193 TYR A CA 1
ATOM 1563 C C . TYR A 1 193 ? 3.510 -21.018 -9.007 1.00 73.19 193 TYR A C 1
ATOM 1565 O O . TYR A 1 193 ? 2.628 -20.280 -9.451 1.00 73.19 193 TYR A O 1
ATOM 1573 N N . LEU A 1 194 ? 4.811 -20.726 -9.137 1.00 71.88 194 LEU A N 1
ATOM 1574 C CA . LEU A 1 194 ? 5.308 -19.521 -9.814 1.00 71.88 194 LEU A CA 1
ATOM 1575 C C . LEU A 1 194 ? 4.822 -19.449 -11.265 1.00 71.88 194 LEU A C 1
ATOM 1577 O O . LEU A 1 194 ? 4.452 -18.373 -11.734 1.00 71.88 194 LEU A O 1
ATOM 1581 N N . TYR A 1 195 ? 4.774 -20.580 -11.974 1.00 78.62 195 TYR A N 1
ATOM 1582 C CA . TYR A 1 195 ? 4.167 -20.626 -13.300 1.00 78.62 195 TYR A CA 1
ATOM 1583 C C . TYR A 1 195 ? 2.665 -20.335 -13.238 1.00 78.62 195 TYR A C 1
ATOM 1585 O O . TYR A 1 195 ? 2.186 -19.496 -13.993 1.00 78.62 195 TYR A O 1
ATOM 1593 N N . ALA A 1 196 ? 1.919 -20.968 -12.329 1.00 71.00 196 ALA A N 1
ATOM 1594 C CA . ALA A 1 196 ? 0.470 -20.810 -12.228 1.00 71.00 196 ALA A CA 1
ATOM 1595 C C . ALA A 1 196 ? 0.042 -19.352 -11.992 1.00 71.00 196 ALA A C 1
ATOM 1597 O O . ALA A 1 196 ? -0.872 -18.873 -12.665 1.00 71.00 196 ALA A O 1
ATOM 1598 N N . ILE A 1 197 ? 0.719 -18.631 -11.093 1.00 66.69 197 ILE A N 1
ATOM 1599 C CA . ILE A 1 197 ? 0.395 -17.227 -10.778 1.00 66.69 197 ILE A CA 1
ATOM 1600 C C . ILE A 1 197 ? 0.818 -16.239 -11.879 1.00 66.69 197 ILE A C 1
ATOM 1602 O O . ILE A 1 197 ? 0.304 -15.123 -11.935 1.00 66.69 197 ILE A O 1
ATOM 1606 N N . ASN A 1 198 ? 1.739 -16.643 -12.762 1.00 78.44 198 ASN A N 1
ATOM 1607 C CA . ASN A 1 198 ? 2.239 -15.843 -13.887 1.00 78.44 198 ASN A CA 1
ATOM 1608 C C . ASN A 1 198 ? 1.769 -16.363 -15.253 1.00 78.44 198 ASN A C 1
ATOM 1610 O O . ASN A 1 198 ? 2.223 -15.875 -16.289 1.00 78.44 198 ASN A O 1
ATOM 1614 N N . LYS A 1 199 ? 0.877 -17.358 -15.268 1.00 80.56 199 LYS A N 1
ATOM 1615 C CA . LYS A 1 199 ? 0.583 -18.172 -16.448 1.00 80.56 199 LYS A CA 1
ATOM 1616 C C . LYS A 1 199 ? 0.157 -17.339 -17.647 1.00 80.56 199 LYS A C 1
ATOM 1618 O O . LYS A 1 199 ? 0.651 -17.555 -18.743 1.00 80.56 199 LYS A O 1
ATOM 1623 N N . GLU A 1 200 ? -0.743 -16.386 -17.431 1.00 78.44 200 GLU A N 1
ATOM 1624 C CA . GLU A 1 200 ? -1.276 -15.544 -18.502 1.00 78.44 200 GLU A CA 1
ATOM 1625 C C . GLU A 1 200 ? -0.170 -14.750 -19.210 1.00 78.44 200 GLU A C 1
ATOM 1627 O O . GLU A 1 200 ? -0.105 -14.755 -20.438 1.00 78.44 200 GLU A O 1
ATOM 1632 N N . ASN A 1 201 ? 0.746 -14.147 -18.445 1.00 81.00 201 ASN A N 1
ATOM 1633 C CA . ASN A 1 201 ? 1.874 -13.394 -18.993 1.00 81.00 201 ASN A CA 1
ATOM 1634 C C . ASN A 1 201 ? 2.870 -14.321 -19.716 1.00 81.00 201 ASN A C 1
ATOM 1636 O O . ASN A 1 201 ? 3.253 -14.077 -20.859 1.00 81.00 201 ASN A O 1
ATOM 1640 N N . ILE A 1 202 ? 3.243 -15.435 -19.076 1.00 84.62 202 ILE A N 1
ATOM 1641 C CA . ILE A 1 202 ? 4.214 -16.394 -19.625 1.00 84.62 202 ILE A CA 1
ATOM 1642 C C . ILE A 1 202 ? 3.702 -17.033 -20.917 1.00 84.62 202 ILE A C 1
ATOM 1644 O O . ILE A 1 202 ? 4.430 -17.087 -21.910 1.00 84.62 202 ILE A O 1
ATOM 1648 N N . ASP A 1 203 ? 2.451 -17.491 -20.930 1.00 86.62 203 ASP A N 1
ATOM 1649 C CA . ASP A 1 203 ? 1.851 -18.141 -22.094 1.00 86.62 203 ASP A CA 1
ATOM 1650 C C . ASP A 1 203 ? 1.710 -17.150 -23.258 1.00 86.62 203 ASP A C 1
ATOM 1652 O O . ASP A 1 203 ? 2.002 -17.505 -24.404 1.00 86.62 203 ASP A O 1
ATOM 1656 N N . ALA A 1 204 ? 1.325 -15.899 -22.978 1.00 82.38 204 ALA A N 1
ATOM 1657 C CA . ALA A 1 204 ? 1.232 -14.851 -23.990 1.00 82.38 204 ALA A CA 1
ATOM 1658 C C . ALA A 1 204 ? 2.600 -14.531 -24.617 1.00 82.38 204 ALA A C 1
ATOM 1660 O O . ALA A 1 204 ? 2.716 -14.458 -25.843 1.00 82.38 204 ALA A O 1
ATOM 1661 N N . GLU A 1 205 ? 3.652 -14.383 -23.808 1.00 84.31 205 GLU A N 1
ATOM 1662 C CA . GLU A 1 205 ? 5.003 -14.094 -24.303 1.00 84.31 205 GLU A CA 1
ATOM 1663 C C . GLU A 1 205 ? 5.638 -15.283 -25.044 1.00 84.31 205 GLU A C 1
ATOM 1665 O O . GLU A 1 205 ? 6.339 -15.081 -26.042 1.00 84.31 205 GLU A O 1
ATOM 1670 N N . CYS A 1 206 ? 5.358 -16.517 -24.614 1.00 88.69 206 CYS A N 1
ATOM 1671 C CA . CYS A 1 206 ? 5.751 -17.735 -25.327 1.00 88.69 206 CYS A CA 1
ATOM 1672 C C . CYS A 1 206 ? 5.064 -17.835 -26.693 1.00 88.69 206 CYS A C 1
ATOM 1674 O O . CYS A 1 206 ? 5.723 -18.112 -27.697 1.00 88.69 206 CYS A O 1
ATOM 1676 N N . ALA A 1 207 ? 3.757 -17.552 -26.748 1.00 89.38 207 ALA A N 1
ATOM 1677 C CA . ALA A 1 207 ? 2.985 -17.574 -27.986 1.00 89.38 207 ALA A CA 1
ATOM 1678 C C . ALA A 1 207 ? 3.509 -16.551 -29.006 1.00 89.38 207 ALA A C 1
ATOM 1680 O O . ALA A 1 207 ? 3.660 -16.887 -30.179 1.00 89.38 207 ALA A O 1
ATOM 1681 N N . LYS A 1 208 ? 3.862 -15.335 -28.561 1.00 88.88 208 LYS A N 1
ATOM 1682 C CA . LYS A 1 208 ? 4.472 -14.300 -29.420 1.00 88.88 208 LYS A CA 1
ATOM 1683 C C . LYS A 1 208 ? 5.810 -14.734 -30.031 1.00 88.88 208 LYS A C 1
ATOM 1685 O O . LYS A 1 208 ? 6.156 -14.266 -31.111 1.00 88.88 208 LYS A O 1
ATOM 1690 N N . ARG A 1 209 ? 6.567 -15.594 -29.343 1.00 88.56 209 ARG A N 1
ATOM 1691 C CA . ARG A 1 209 ? 7.894 -16.078 -29.768 1.00 88.56 209 ARG A CA 1
ATOM 1692 C C . ARG A 1 209 ? 7.873 -17.476 -30.391 1.00 88.56 209 ARG A C 1
ATOM 1694 O O . ARG A 1 209 ? 8.937 -17.996 -30.704 1.00 88.56 209 ARG A O 1
ATOM 1701 N N . GLU A 1 210 ? 6.692 -18.071 -30.574 1.00 91.19 210 GLU A N 1
ATOM 1702 C CA . GLU A 1 210 ? 6.502 -19.426 -31.117 1.00 91.19 210 GLU A CA 1
ATOM 1703 C C . GLU A 1 210 ? 7.271 -20.521 -30.349 1.00 91.19 210 GLU A C 1
ATOM 1705 O O . GLU A 1 210 ? 7.764 -21.493 -30.924 1.00 91.19 210 GLU A O 1
ATOM 1710 N N . VAL A 1 211 ? 7.359 -20.386 -29.024 1.00 90.69 211 VAL A N 1
ATOM 1711 C CA . VAL A 1 211 ? 8.002 -21.373 -28.145 1.00 90.69 211 VAL A CA 1
ATOM 1712 C C . VAL A 1 211 ? 7.021 -21.954 -27.130 1.00 90.69 211 VAL A C 1
ATOM 1714 O O . VAL A 1 211 ? 5.959 -21.395 -26.867 1.00 90.69 211 VAL A O 1
ATOM 1717 N N . LEU A 1 212 ? 7.362 -23.117 -26.570 1.00 86.38 212 LEU A N 1
ATOM 1718 C CA . LEU A 1 212 ? 6.516 -23.800 -25.589 1.00 86.38 212 LEU A CA 1
ATOM 1719 C C . LEU A 1 212 ? 6.705 -23.209 -24.175 1.00 86.38 212 LEU A C 1
ATOM 1721 O O . LEU A 1 212 ? 7.858 -23.055 -23.754 1.00 86.38 212 LEU A O 1
ATOM 1725 N N . PRO A 1 213 ? 5.613 -22.945 -23.423 1.00 84.75 213 PRO A N 1
ATOM 1726 C CA . PRO A 1 213 ? 5.668 -22.616 -21.995 1.00 84.75 213 PRO A CA 1
ATOM 1727 C C . PRO A 1 213 ? 6.332 -23.722 -21.151 1.00 84.75 213 PRO A C 1
ATOM 1729 O O . PRO A 1 213 ? 6.321 -24.885 -21.569 1.00 84.75 213 PRO A O 1
ATOM 1732 N N . PRO A 1 214 ? 6.865 -23.413 -19.950 1.00 85.25 214 PRO A N 1
ATOM 1733 C CA . PRO A 1 214 ? 6.848 -22.119 -19.257 1.00 85.25 214 PRO A CA 1
ATOM 1734 C C . PRO A 1 214 ? 8.170 -21.336 -19.420 1.00 85.25 214 PRO A C 1
ATOM 1736 O O . PRO A 1 214 ? 8.868 -21.069 -18.442 1.00 85.25 214 PRO A O 1
ATOM 1739 N N . GLN A 1 215 ? 8.558 -21.004 -20.657 1.00 86.75 215 GLN A N 1
ATOM 1740 C CA . GLN A 1 215 ? 9.772 -20.218 -20.911 1.00 86.75 215 GLN A CA 1
ATOM 1741 C C . GLN A 1 215 ? 9.569 -18.746 -20.539 1.00 86.75 215 GLN A C 1
ATOM 1743 O O . GLN A 1 215 ? 8.556 -18.140 -20.875 1.00 86.75 215 GLN A O 1
ATOM 1748 N N . ILE A 1 216 ? 10.559 -18.178 -19.856 1.00 86.44 216 ILE A N 1
ATOM 1749 C CA . ILE A 1 216 ? 10.603 -16.764 -19.485 1.00 86.44 216 ILE A CA 1
ATOM 1750 C C . ILE A 1 216 ? 11.715 -16.076 -20.272 1.00 86.44 216 ILE A C 1
ATOM 1752 O O . ILE A 1 216 ? 12.703 -16.712 -20.642 1.00 86.44 216 ILE A O 1
ATOM 1756 N N . PHE A 1 217 ? 11.543 -14.788 -20.550 1.00 86.50 217 PHE A N 1
ATOM 1757 C CA . PHE A 1 217 ? 12.454 -14.014 -21.387 1.00 86.50 217 PHE A CA 1
ATOM 1758 C C . PHE A 1 217 ? 12.984 -12.803 -20.628 1.00 86.50 217 PHE A C 1
ATOM 1760 O O . PHE A 1 217 ? 12.267 -12.265 -19.780 1.00 86.50 217 PHE A O 1
ATOM 1767 N N . PRO A 1 218 ? 14.201 -12.340 -20.952 1.00 81.75 218 PRO A N 1
ATOM 1768 C CA . PRO A 1 218 ? 14.785 -11.181 -20.293 1.00 81.75 218 PRO A CA 1
ATOM 1769 C C . PRO A 1 218 ? 13.877 -9.953 -20.392 1.00 81.75 218 PRO A C 1
ATOM 1771 O O . PRO A 1 218 ? 13.307 -9.684 -21.453 1.00 81.75 218 PRO A O 1
ATOM 1774 N N . GLY A 1 219 ? 13.732 -9.231 -19.282 1.00 71.31 219 GLY A N 1
ATOM 1775 C CA . GLY A 1 219 ? 12.867 -8.054 -19.165 1.00 71.31 219 GLY A CA 1
ATOM 1776 C C . GLY A 1 219 ? 11.384 -8.349 -18.916 1.00 71.31 219 GLY A C 1
ATOM 1777 O O . GLY A 1 219 ? 10.585 -7.418 -18.817 1.00 71.31 219 GLY A O 1
ATOM 1778 N N . MET A 1 220 ? 10.987 -9.620 -18.790 1.00 80.06 220 MET A N 1
ATOM 1779 C CA . MET A 1 220 ? 9.675 -9.963 -18.234 1.00 80.06 220 MET A CA 1
ATOM 1780 C C . MET A 1 220 ? 9.643 -9.719 -16.724 1.00 80.06 220 MET A C 1
ATOM 1782 O O . MET A 1 220 ? 10.640 -9.934 -16.045 1.00 80.06 220 MET A O 1
ATOM 1786 N N . SER A 1 221 ? 8.476 -9.365 -16.191 1.00 79.19 221 SER A N 1
ATOM 1787 C CA . SER A 1 221 ? 8.224 -9.323 -14.748 1.00 79.19 221 SER A CA 1
ATOM 1788 C C . SER A 1 221 ? 7.554 -10.611 -14.269 1.00 79.19 221 SER A C 1
ATOM 1790 O O . SER A 1 221 ? 6.491 -10.993 -14.769 1.00 79.19 221 SER A O 1
ATOM 1792 N N . ILE A 1 222 ? 8.151 -11.262 -13.271 1.00 82.12 222 ILE A N 1
ATOM 1793 C CA . ILE A 1 222 ? 7.650 -12.488 -12.641 1.00 82.12 222 ILE A CA 1
ATOM 1794 C C . ILE A 1 222 ? 7.207 -12.187 -11.214 1.00 82.12 222 ILE A C 1
ATOM 1796 O O . ILE A 1 222 ? 7.971 -11.700 -10.384 1.00 82.12 222 ILE A O 1
ATOM 1800 N N . ARG A 1 223 ? 5.948 -12.504 -10.924 1.00 75.19 223 ARG A N 1
ATOM 1801 C CA . ARG A 1 223 ? 5.329 -12.406 -9.600 1.00 75.19 223 ARG A CA 1
ATOM 1802 C C . ARG A 1 223 ? 5.884 -13.503 -8.700 1.00 75.19 223 ARG A C 1
ATOM 1804 O O . ARG A 1 223 ? 5.985 -14.650 -9.131 1.00 75.19 223 ARG A O 1
ATOM 1811 N N . LEU A 1 224 ? 6.193 -13.146 -7.458 1.00 69.62 224 LEU A N 1
ATOM 1812 C CA . LEU A 1 224 ? 6.801 -14.011 -6.443 1.00 69.62 224 LEU A CA 1
ATOM 1813 C C . LEU A 1 224 ? 5.948 -14.120 -5.174 1.00 69.62 224 LEU A C 1
ATOM 1815 O O . LEU A 1 224 ? 6.463 -14.441 -4.106 1.00 69.62 224 LEU A O 1
ATOM 1819 N N . THR A 1 225 ? 4.658 -13.800 -5.244 1.00 61.19 225 THR A N 1
ATOM 1820 C CA . THR A 1 225 ? 3.749 -13.970 -4.106 1.00 61.19 225 THR A CA 1
ATOM 1821 C C . THR A 1 225 ? 3.773 -15.429 -3.686 1.00 61.19 225 THR A C 1
ATOM 1823 O O . THR A 1 225 ? 3.275 -16.220 -4.451 1.00 61.19 225 THR A O 1
ATOM 1826 N N . ASP A 1 226 ? 4.310 -15.813 -2.528 1.00 53.88 226 ASP A N 1
ATOM 1827 C CA . ASP A 1 226 ? 4.315 -17.202 -2.021 1.00 53.88 226 ASP A CA 1
ATOM 1828 C C . ASP A 1 226 ? 3.711 -17.248 -0.618 1.00 53.88 226 ASP A C 1
ATOM 1830 O O . ASP A 1 226 ? 3.766 -16.264 0.120 1.00 53.88 226 ASP A O 1
ATOM 1834 N N . ASP A 1 227 ? 3.160 -18.397 -0.235 1.00 44.78 227 ASP A N 1
ATOM 1835 C CA . ASP A 1 227 ? 2.595 -18.644 1.097 1.00 44.78 227 ASP A CA 1
ATOM 1836 C C . ASP A 1 227 ? 3.612 -18.393 2.230 1.00 44.78 227 ASP A C 1
ATOM 1838 O O . ASP A 1 227 ? 3.208 -18.059 3.341 1.00 44.78 227 ASP A O 1
ATOM 1842 N N . SER A 1 228 ? 4.920 -18.488 1.948 1.00 44.31 228 SER A N 1
ATOM 1843 C CA . SER A 1 228 ? 5.996 -18.239 2.918 1.00 44.31 228 SER A CA 1
ATOM 1844 C C . SER A 1 228 ? 6.470 -16.780 3.000 1.00 44.31 228 SER A C 1
ATOM 1846 O O . SER A 1 228 ? 7.084 -16.386 3.995 1.00 44.31 228 SER A O 1
ATOM 1848 N N . PHE A 1 229 ? 6.168 -15.938 2.004 1.00 39.69 229 PHE A N 1
ATOM 1849 C CA . PHE A 1 229 ? 6.577 -14.531 1.992 1.00 39.69 229 PHE A CA 1
ATOM 1850 C C . PHE A 1 229 ? 5.497 -13.650 2.629 1.00 39.69 229 PHE A C 1
ATOM 1852 O O . PHE A 1 229 ? 4.525 -13.231 2.001 1.00 39.69 229 PHE A O 1
ATOM 1859 N N . GLY A 1 230 ? 5.684 -13.378 3.921 1.00 36.59 230 GLY A N 1
ATOM 1860 C CA . GLY A 1 230 ? 4.742 -12.631 4.761 1.00 36.59 230 GLY A CA 1
ATOM 1861 C C . GLY A 1 230 ? 4.384 -13.349 6.060 1.00 36.59 230 GLY A C 1
ATOM 1862 O O . GLY A 1 230 ? 3.786 -12.737 6.938 1.00 36.59 230 GLY A O 1
ATOM 1863 N N . ASN A 1 231 ? 4.810 -14.604 6.218 1.00 36.28 231 ASN A N 1
ATOM 1864 C CA . ASN A 1 231 ? 4.707 -15.337 7.471 1.00 36.28 231 ASN A CA 1
ATOM 1865 C C . ASN A 1 231 ? 6.056 -15.249 8.199 1.00 36.28 231 ASN A C 1
ATOM 1867 O O . ASN A 1 231 ? 6.875 -16.169 8.163 1.00 36.28 231 ASN A O 1
ATOM 1871 N N . ILE A 1 232 ? 6.326 -14.098 8.829 1.00 34.09 232 ILE A N 1
ATOM 1872 C CA . ILE A 1 232 ? 7.566 -13.882 9.601 1.00 34.09 232 ILE A CA 1
ATOM 1873 C C . ILE A 1 232 ? 7.733 -14.943 10.710 1.00 34.09 232 ILE A C 1
ATOM 1875 O O . ILE A 1 232 ? 8.847 -15.240 11.138 1.00 34.09 232 ILE A O 1
ATOM 1879 N N . ASP A 1 233 ? 6.630 -15.581 11.102 1.00 37.78 233 ASP A N 1
ATOM 1880 C CA . ASP A 1 233 ? 6.578 -16.648 12.095 1.00 37.78 233 ASP A CA 1
ATOM 1881 C C . ASP A 1 233 ? 7.057 -18.012 11.552 1.00 37.78 233 ASP A C 1
ATOM 1883 O O . ASP A 1 233 ? 7.580 -18.829 12.310 1.00 37.78 233 ASP A O 1
ATOM 1887 N N . GLU A 1 234 ? 6.973 -18.265 10.241 1.00 36.88 234 GLU A N 1
ATOM 1888 C CA . GLU A 1 234 ? 7.271 -19.581 9.647 1.00 36.88 234 GLU A CA 1
ATOM 1889 C C . GLU A 1 234 ? 8.745 -19.725 9.212 1.00 36.88 234 GLU A C 1
ATOM 1891 O O . GLU A 1 234 ? 9.313 -20.820 9.259 1.00 36.88 234 GLU A O 1
ATOM 1896 N N . TYR A 1 235 ? 9.422 -18.612 8.898 1.00 32.12 235 TYR A N 1
ATOM 1897 C CA . TYR A 1 235 ? 10.881 -18.583 8.696 1.00 32.12 235 TYR A CA 1
ATOM 1898 C C . TYR A 1 235 ? 11.651 -18.789 10.015 1.00 32.12 235 TYR A C 1
ATOM 1900 O O . TYR A 1 235 ? 12.672 -19.481 10.047 1.00 32.12 235 TYR A O 1
ATOM 1908 N N . ASN A 1 236 ? 11.126 -18.262 11.126 1.00 34.31 236 ASN A N 1
ATOM 1909 C CA . ASN A 1 236 ? 11.712 -18.446 12.457 1.00 34.31 236 ASN A CA 1
ATOM 1910 C C . ASN A 1 236 ? 11.487 -19.862 13.019 1.00 34.31 236 ASN A C 1
ATOM 1912 O O . ASN A 1 236 ? 12.306 -20.345 13.800 1.00 34.31 236 ASN A O 1
ATOM 1916 N N . ALA A 1 237 ? 10.434 -20.563 12.584 1.00 36.16 237 ALA A N 1
ATOM 1917 C CA . ALA A 1 237 ? 10.160 -21.944 12.988 1.00 36.16 237 ALA A CA 1
ATOM 1918 C C . ALA A 1 237 ? 11.141 -22.969 12.380 1.00 36.16 237 ALA A C 1
ATOM 1920 O O . ALA A 1 237 ? 11.402 -24.008 12.986 1.00 36.16 237 ALA A O 1
ATOM 1921 N N . ASN A 1 238 ? 11.714 -22.675 11.207 1.00 35.06 238 ASN A N 1
ATOM 1922 C CA . ASN A 1 238 ? 12.516 -23.636 10.439 1.00 35.06 238 ASN A CA 1
ATOM 1923 C C . ASN A 1 238 ? 14.041 -23.483 10.596 1.00 35.06 238 ASN A C 1
ATOM 1925 O O . ASN A 1 238 ? 14.782 -24.337 10.114 1.00 35.06 238 ASN A O 1
ATOM 1929 N N . ASN A 1 239 ? 14.522 -22.462 11.316 1.00 31.53 239 ASN A N 1
ATOM 1930 C CA . ASN A 1 239 ? 15.953 -22.233 11.584 1.00 31.53 239 ASN A CA 1
ATOM 1931 C C . ASN A 1 239 ? 16.329 -22.327 13.074 1.00 31.53 239 ASN A C 1
ATOM 1933 O O . ASN A 1 239 ? 17.213 -21.615 13.539 1.00 31.53 239 ASN A O 1
ATOM 1937 N N . ASN A 1 240 ? 15.666 -23.231 13.804 1.00 36.62 240 ASN A N 1
ATOM 1938 C CA . ASN A 1 240 ? 16.127 -23.861 15.048 1.00 36.62 240 ASN A CA 1
ATOM 1939 C C . ASN A 1 240 ? 16.980 -22.971 15.982 1.00 36.62 240 ASN A C 1
ATOM 1941 O O . ASN A 1 240 ? 18.103 -23.323 16.348 1.00 36.62 240 ASN A O 1
ATOM 1945 N N . ILE A 1 241 ? 16.428 -21.830 16.398 1.00 33.38 241 ILE A N 1
ATOM 1946 C CA . ILE A 1 241 ? 16.773 -21.257 17.697 1.00 33.38 241 ILE A CA 1
ATOM 1947 C C . ILE A 1 241 ? 15.796 -21.896 18.670 1.00 33.38 241 ILE A C 1
ATOM 1949 O O . ILE A 1 241 ? 14.581 -21.803 18.490 1.00 33.38 241 ILE A O 1
ATOM 1953 N N . GLU A 1 242 ? 16.352 -22.611 19.646 1.00 28.95 242 GLU A N 1
ATOM 1954 C CA . GLU A 1 242 ? 15.631 -23.236 20.746 1.00 28.95 242 GLU A CA 1
ATOM 1955 C C . GLU A 1 242 ? 14.475 -22.354 21.210 1.00 28.95 242 GLU A C 1
ATOM 1957 O O . GLU A 1 242 ? 14.620 -21.144 21.372 1.00 28.95 242 GLU A O 1
ATOM 1962 N N . SER A 1 243 ? 13.334 -22.996 21.433 1.00 31.17 243 SER A N 1
ATOM 1963 C CA . SER A 1 243 ? 12.155 -22.456 22.091 1.00 31.17 243 SER A CA 1
ATOM 1964 C C . SER A 1 243 ? 12.511 -21.574 23.293 1.00 31.17 243 SER A C 1
ATOM 1966 O O . SER A 1 243 ? 12.530 -22.038 24.434 1.00 31.17 243 SER A O 1
ATOM 1968 N N . ASN A 1 244 ? 12.728 -20.284 23.055 1.00 26.73 244 ASN A N 1
ATOM 1969 C CA . ASN A 1 244 ? 12.678 -19.279 24.092 1.00 26.73 244 ASN A CA 1
ATOM 1970 C C . ASN A 1 244 ? 11.201 -19.009 24.332 1.00 26.73 244 ASN A C 1
ATOM 1972 O O . ASN A 1 244 ? 10.554 -18.217 23.650 1.00 26.73 244 ASN A O 1
ATOM 1976 N N . LYS A 1 245 ? 10.659 -19.711 25.330 1.00 32.59 245 LYS A N 1
ATOM 1977 C CA . LYS A 1 245 ? 9.533 -19.190 26.096 1.00 32.59 245 LYS A CA 1
ATOM 1978 C C . LYS A 1 245 ? 9.955 -17.813 26.603 1.00 32.59 245 LYS A C 1
ATOM 1980 O O . LYS A 1 245 ? 10.668 -17.728 27.600 1.00 32.59 245 LYS A O 1
ATOM 1985 N N . LEU A 1 246 ? 9.538 -16.764 25.903 1.00 28.36 246 LEU A N 1
ATOM 1986 C CA . LEU A 1 246 ? 9.573 -15.404 26.421 1.00 28.36 246 LEU A CA 1
ATOM 1987 C C . LEU A 1 246 ? 8.794 -15.421 27.737 1.00 28.36 246 LEU A C 1
ATOM 1989 O O . LEU A 1 246 ? 7.585 -15.662 27.762 1.00 28.36 246 LEU A O 1
ATOM 1993 N N . GLN A 1 247 ? 9.516 -15.273 28.846 1.00 34.09 247 GLN A N 1
ATOM 1994 C CA . GLN A 1 247 ? 8.889 -15.026 30.134 1.00 34.09 247 GLN A CA 1
ATOM 1995 C C . GLN A 1 247 ? 8.254 -13.634 30.085 1.00 34.09 247 GLN A C 1
ATOM 1997 O O . GLN A 1 247 ? 8.694 -12.764 29.336 1.00 34.09 247 GLN A O 1
ATOM 2002 N N . ALA A 1 248 ? 7.205 -13.435 30.882 1.00 37.00 248 ALA A N 1
ATOM 2003 C CA . ALA A 1 248 ? 6.326 -12.261 30.896 1.00 37.00 248 ALA A CA 1
ATOM 2004 C C . ALA A 1 248 ? 7.016 -10.894 31.144 1.00 37.00 248 ALA A C 1
ATOM 2006 O O . ALA A 1 248 ? 6.342 -9.874 31.258 1.00 37.00 248 ALA A O 1
ATOM 2007 N N . GLU A 1 249 ? 8.345 -10.851 31.217 1.00 36.72 249 GLU A N 1
ATOM 2008 C CA . GLU A 1 249 ? 9.155 -9.662 31.470 1.00 36.72 249 GLU A CA 1
ATOM 2009 C C . GLU A 1 249 ? 9.674 -8.986 30.184 1.00 36.72 249 GLU A C 1
ATOM 2011 O O . GLU A 1 249 ? 9.943 -7.785 30.209 1.00 36.72 249 GLU A O 1
ATOM 2016 N N . ASP A 1 250 ? 9.721 -9.680 29.040 1.00 30.86 250 ASP A N 1
ATOM 2017 C CA . ASP A 1 250 ? 10.247 -9.115 27.780 1.00 30.86 250 ASP A CA 1
ATOM 2018 C C . ASP A 1 250 ? 9.200 -8.347 26.948 1.00 30.86 250 ASP A C 1
ATOM 2020 O O . ASP A 1 250 ? 9.549 -7.540 26.087 1.00 30.86 250 ASP A O 1
ATOM 2024 N N . VAL A 1 251 ? 7.908 -8.497 27.264 1.00 33.62 251 VAL A N 1
ATOM 2025 C CA . VAL A 1 251 ? 6.819 -7.697 26.660 1.00 33.62 251 VAL A CA 1
ATOM 2026 C C . VAL A 1 251 ? 6.866 -6.233 27.137 1.00 33.62 251 VAL A C 1
ATOM 2028 O O . VAL A 1 251 ? 6.318 -5.345 26.490 1.00 33.62 251 VAL A O 1
ATOM 2031 N N . ASN A 1 252 ? 7.588 -5.948 28.225 1.00 36.72 252 ASN A N 1
ATOM 2032 C CA . ASN A 1 252 ? 7.700 -4.610 28.812 1.00 36.72 252 ASN A CA 1
ATOM 2033 C C . ASN A 1 252 ? 8.931 -3.802 28.348 1.00 36.72 252 ASN A C 1
ATOM 2035 O O . ASN A 1 252 ? 9.228 -2.774 28.954 1.00 36.72 252 ASN A O 1
ATOM 2039 N N . LYS A 1 253 ? 9.661 -4.226 27.304 1.00 35.75 253 LYS A N 1
ATOM 2040 C CA . LYS A 1 253 ? 10.894 -3.539 26.849 1.00 35.75 253 LYS A CA 1
ATOM 2041 C C . LYS A 1 253 ? 10.910 -3.036 25.403 1.00 35.75 253 LYS A C 1
ATOM 2043 O O . LYS A 1 253 ? 11.943 -2.546 24.960 1.00 35.75 253 LYS A O 1
ATOM 2048 N N . ILE A 1 254 ? 9.784 -3.066 24.690 1.00 30.98 254 ILE A N 1
ATOM 2049 C CA . ILE A 1 254 ? 9.633 -2.327 23.424 1.00 30.98 254 ILE A CA 1
ATOM 2050 C C . ILE A 1 254 ? 8.815 -1.062 23.718 1.00 30.98 254 ILE A C 1
ATOM 2052 O O . ILE A 1 254 ? 7.621 -0.970 23.448 1.00 30.98 254 ILE A O 1
ATOM 2056 N N . THR A 1 255 ? 9.468 -0.131 24.403 1.00 35.78 255 THR A N 1
ATOM 2057 C CA . THR A 1 255 ? 9.053 1.254 24.664 1.00 35.78 255 THR A CA 1
ATOM 2058 C C . THR A 1 255 ? 9.252 2.115 23.399 1.00 35.78 255 THR A C 1
ATOM 2060 O O . THR A 1 255 ? 10.016 1.718 22.525 1.00 35.78 255 THR A O 1
ATOM 2063 N N . GLU A 1 256 ? 8.632 3.271 23.128 1.00 38.88 256 GLU A N 1
ATOM 2064 C CA . GLU A 1 256 ? 7.951 4.364 23.859 1.00 38.88 256 GLU A CA 1
ATOM 2065 C C . GLU A 1 256 ? 7.184 5.165 22.760 1.00 38.88 256 GLU A C 1
ATOM 2067 O O . GLU A 1 256 ? 7.670 5.256 21.639 1.00 38.88 256 GLU A O 1
ATOM 2072 N N . GLU A 1 257 ? 6.001 5.767 22.893 1.00 38.59 257 GLU A N 1
ATOM 2073 C CA . GLU A 1 257 ? 5.246 6.263 24.039 1.00 38.59 257 GLU A CA 1
ATOM 2074 C C . GLU A 1 257 ? 3.793 5.761 23.955 1.00 38.59 257 GLU A C 1
ATOM 2076 O O . GLU A 1 257 ? 2.969 6.206 23.155 1.00 38.59 257 GLU A O 1
ATOM 2081 N N . GLY A 1 258 ? 3.465 4.801 24.803 1.00 45.12 258 GLY A N 1
ATOM 2082 C CA . GLY A 1 258 ? 2.111 4.327 25.027 1.00 45.12 258 GLY A CA 1
ATOM 2083 C C . GLY A 1 258 ? 2.074 3.787 26.442 1.00 45.12 258 GLY A C 1
ATOM 2084 O O . GLY A 1 258 ? 3.026 3.134 26.863 1.00 45.12 258 GLY A O 1
ATOM 2085 N N . LEU A 1 259 ? 1.028 4.131 27.191 1.00 42.56 259 LEU A N 1
ATOM 2086 C CA . LEU A 1 259 ? 0.835 3.697 28.575 1.00 42.56 259 LEU A CA 1
ATOM 2087 C C . LEU A 1 259 ? 1.161 2.203 28.725 1.00 42.56 259 LEU A C 1
ATOM 2089 O O . LEU A 1 259 ? 0.659 1.388 27.949 1.00 42.56 259 LEU A O 1
ATOM 2093 N N . THR A 1 260 ? 2.001 1.851 29.704 1.00 50.31 260 THR A N 1
ATOM 2094 C CA . THR A 1 260 ? 2.330 0.446 30.000 1.00 50.31 260 THR A CA 1
ATOM 2095 C C . THR A 1 260 ? 1.048 -0.340 30.282 1.00 50.31 260 THR A C 1
ATOM 2097 O O . THR A 1 260 ? 0.055 0.246 30.705 1.00 50.31 260 THR A O 1
ATOM 2100 N N . VAL A 1 261 ? 1.040 -1.668 30.112 1.00 48.72 261 VAL A N 1
ATOM 2101 C CA . VAL A 1 261 ? -0.157 -2.495 30.392 1.00 48.72 261 VAL A CA 1
ATOM 2102 C C . VAL A 1 261 ? -0.692 -2.240 31.808 1.00 48.72 261 VAL A C 1
ATOM 2104 O O . VAL A 1 261 ? -1.886 -2.044 31.990 1.00 48.72 261 VAL A O 1
ATOM 2107 N N . THR A 1 262 ? 0.196 -2.087 32.789 1.00 54.84 262 THR A N 1
ATOM 2108 C CA . THR A 1 262 ? -0.138 -1.701 34.169 1.00 54.84 262 THR A CA 1
ATOM 2109 C C . THR A 1 262 ? -0.711 -0.285 34.300 1.00 54.84 262 THR A C 1
ATOM 2111 O O . THR A 1 262 ? -1.625 -0.044 35.092 1.00 54.84 262 THR A O 1
ATOM 2114 N N . GLN A 1 263 ? -0.208 0.680 33.529 1.00 53.75 263 GLN A N 1
ATOM 2115 C CA . GLN A 1 263 ? -0.777 2.026 33.481 1.00 53.75 263 GLN A CA 1
ATOM 2116 C C . GLN A 1 263 ? -2.136 2.042 32.762 1.00 53.75 263 GLN A C 1
ATOM 2118 O O . GLN A 1 263 ? -3.044 2.738 33.200 1.00 53.75 263 GLN A O 1
ATOM 2123 N N . TYR A 1 264 ? -2.321 1.239 31.714 1.00 53.28 264 TYR A N 1
ATOM 2124 C CA . TYR A 1 264 ? -3.603 1.070 31.035 1.00 53.28 264 TYR A CA 1
ATOM 2125 C C . TYR A 1 264 ? -4.628 0.392 31.946 1.00 53.28 264 TYR A C 1
ATOM 2127 O O . TYR A 1 264 ? -5.737 0.892 32.082 1.00 53.28 264 TYR A O 1
ATOM 2135 N N . GLU A 1 265 ? -4.255 -0.685 32.638 1.00 55.06 265 GLU A N 1
ATOM 2136 C CA . GLU A 1 265 ? -5.115 -1.374 33.603 1.00 55.06 265 GLU A CA 1
ATOM 2137 C C . GLU A 1 265 ? -5.509 -0.453 34.763 1.00 55.06 265 GLU A C 1
ATOM 2139 O O . GLU A 1 265 ? -6.685 -0.384 35.116 1.00 55.06 265 GLU A O 1
ATOM 2144 N N . SER A 1 266 ? -4.570 0.319 35.323 1.00 61.81 266 SER A N 1
ATOM 2145 C CA . SER A 1 266 ? -4.886 1.292 36.382 1.00 61.81 266 SER A CA 1
ATOM 2146 C C . SER A 1 266 ? -5.766 2.448 35.897 1.00 61.81 266 SER A C 1
ATOM 2148 O O . SER A 1 266 ? -6.671 2.869 36.623 1.00 61.81 266 SER A O 1
ATOM 2150 N N . ILE A 1 267 ? -5.580 2.929 34.664 1.00 62.06 267 ILE A N 1
ATOM 2151 C CA . ILE A 1 267 ? -6.478 3.910 34.042 1.00 62.06 267 ILE A CA 1
ATOM 2152 C C . ILE A 1 267 ? -7.849 3.299 33.780 1.00 62.06 267 ILE A C 1
ATOM 2154 O O . ILE A 1 267 ? -8.842 3.926 34.120 1.00 62.06 267 ILE A O 1
ATOM 2158 N N . MET A 1 268 ? -7.937 2.081 33.250 1.00 57.28 268 MET A N 1
ATOM 2159 C CA . MET A 1 268 ? -9.209 1.397 33.012 1.00 57.28 268 MET A CA 1
ATOM 2160 C C . MET A 1 268 ? -9.952 1.138 34.320 1.00 57.28 268 MET A C 1
ATOM 2162 O O . MET A 1 268 ? -11.155 1.358 34.378 1.00 57.28 268 MET A O 1
ATOM 2166 N N . GLN A 1 269 ? -9.258 0.768 35.398 1.00 63.94 269 GLN A N 1
ATOM 2167 C CA . GLN A 1 269 ? -9.842 0.658 36.738 1.00 63.94 269 GLN A CA 1
ATOM 2168 C C . GLN A 1 269 ? -10.348 2.007 37.255 1.00 63.94 269 GLN A C 1
ATOM 2170 O O . GLN A 1 269 ? -11.434 2.097 37.824 1.00 63.94 269 GLN A O 1
ATOM 2175 N N . THR A 1 270 ? -9.598 3.079 37.004 1.00 68.75 270 THR A N 1
ATOM 2176 C CA . THR A 1 270 ? -9.984 4.442 37.384 1.00 68.75 270 THR A CA 1
ATOM 2177 C C . THR A 1 270 ? -11.187 4.925 36.567 1.00 68.75 270 THR A C 1
ATOM 2179 O O . THR A 1 270 ? -12.139 5.448 37.137 1.00 68.75 270 THR A O 1
ATOM 2182 N N . VAL A 1 271 ? -11.207 4.683 35.254 1.00 65.94 271 VAL A N 1
ATOM 2183 C CA . VAL A 1 271 ? -12.309 5.006 34.335 1.00 65.94 271 VAL A CA 1
ATOM 2184 C C . VAL A 1 271 ? -13.545 4.177 34.661 1.00 65.94 271 VAL A C 1
ATOM 2186 O O . VAL A 1 271 ? -14.625 4.745 34.734 1.00 65.94 271 VAL A O 1
ATOM 2189 N N . MET A 1 272 ? -13.414 2.879 34.944 1.00 55.38 272 MET A N 1
ATOM 2190 C CA . MET A 1 272 ? -14.524 2.045 35.417 1.00 55.38 272 MET A CA 1
ATOM 2191 C C . MET A 1 272 ? -15.036 2.527 36.774 1.00 55.38 272 MET A C 1
ATOM 2193 O O . MET A 1 272 ? -16.242 2.626 36.977 1.00 55.38 272 MET A O 1
ATOM 2197 N N . GLY A 1 273 ? -14.145 2.913 37.688 1.00 65.94 273 GLY A N 1
ATOM 2198 C CA . GLY A 1 273 ? -14.511 3.528 38.961 1.00 65.94 273 GLY A CA 1
ATOM 2199 C C . GLY A 1 273 ? -15.261 4.849 38.776 1.00 65.94 273 GLY A C 1
ATOM 2200 O O . GLY A 1 273 ? -16.274 5.083 39.434 1.00 65.94 273 GLY A O 1
ATOM 2201 N N . HIS A 1 274 ? -14.819 5.700 37.851 1.00 63.75 274 HIS A N 1
ATOM 2202 C CA . HIS A 1 274 ? -15.501 6.944 37.505 1.00 63.75 274 HIS A CA 1
ATOM 2203 C C . HIS A 1 274 ? -16.822 6.701 36.787 1.00 63.75 274 HIS A C 1
ATOM 2205 O O . HIS A 1 274 ? -17.783 7.378 37.119 1.00 63.75 274 HIS A O 1
ATOM 2211 N N . GLN A 1 275 ? -16.906 5.721 35.887 1.00 47.47 275 GLN A N 1
ATOM 2212 C CA . GLN A 1 275 ? -18.132 5.344 35.191 1.00 47.47 275 GLN A CA 1
ATOM 2213 C C . GLN A 1 275 ? -19.153 4.757 36.162 1.00 47.47 275 GLN A C 1
ATOM 2215 O O . GLN A 1 275 ? -20.323 5.102 36.095 1.00 47.47 275 GLN A O 1
ATOM 2220 N N . ASN A 1 276 ? -18.719 3.947 37.127 1.00 50.94 276 ASN A N 1
ATOM 2221 C CA . ASN A 1 276 ? -19.575 3.436 38.193 1.00 50.94 276 ASN A CA 1
ATOM 2222 C C . ASN A 1 276 ? -20.034 4.556 39.128 1.00 50.94 276 ASN A C 1
ATOM 2224 O O . ASN A 1 276 ? -21.191 4.576 39.531 1.00 50.94 276 ASN A O 1
ATOM 2228 N N . ARG A 1 277 ? -19.171 5.535 39.427 1.00 57.41 277 ARG A N 1
ATOM 2229 C CA . ARG A 1 277 ? -19.555 6.741 40.178 1.00 57.41 277 ARG A CA 1
ATOM 2230 C C . ARG A 1 277 ? -20.476 7.663 39.376 1.00 57.41 277 ARG A C 1
ATOM 2232 O O . ARG A 1 277 ? -21.366 8.249 39.974 1.00 57.41 277 ARG A O 1
ATOM 2239 N N . LEU A 1 278 ? -20.303 7.761 38.058 1.00 53.81 278 LEU A N 1
ATOM 2240 C CA . LEU A 1 278 ? -21.166 8.495 37.127 1.00 53.81 278 LEU A CA 1
ATOM 2241 C C . LEU A 1 278 ? -22.516 7.809 36.964 1.00 53.81 278 LEU A C 1
ATOM 2243 O O . LEU A 1 278 ? -23.518 8.499 36.985 1.00 53.81 278 LEU A O 1
ATOM 2247 N N . ASN A 1 279 ? -22.558 6.481 36.880 1.00 46.91 279 ASN A N 1
ATOM 2248 C CA . ASN A 1 279 ? -23.786 5.687 36.845 1.00 46.91 279 ASN A CA 1
ATOM 2249 C C . ASN A 1 279 ? -24.505 5.720 38.204 1.00 46.91 279 ASN A C 1
ATOM 2251 O O . ASN A 1 279 ? -25.728 5.815 38.264 1.00 46.91 279 ASN A O 1
ATOM 2255 N N . ALA A 1 280 ? -23.753 5.731 39.309 1.00 49.50 280 ALA A N 1
ATOM 2256 C CA . ALA A 1 280 ? -24.297 5.977 40.643 1.00 49.50 280 ALA A CA 1
ATOM 2257 C C . ALA A 1 280 ? -24.775 7.432 40.826 1.00 49.50 280 ALA A C 1
ATOM 2259 O O . ALA A 1 280 ? -25.720 7.666 41.571 1.00 49.50 280 ALA A O 1
ATOM 2260 N N . MET A 1 281 ? -24.168 8.408 40.136 1.00 48.31 281 MET A N 1
ATOM 2261 C CA . MET A 1 281 ? -24.630 9.805 40.090 1.00 48.31 281 MET A CA 1
ATOM 2262 C C . MET A 1 281 ? -25.785 10.030 39.102 1.00 48.31 281 MET A C 1
ATOM 2264 O O . MET A 1 281 ? -26.589 10.929 39.330 1.00 48.31 281 MET A O 1
ATOM 2268 N N . SER A 1 282 ? -25.877 9.252 38.019 1.00 39.72 282 SER A N 1
ATOM 2269 C CA . SER A 1 282 ? -26.886 9.394 36.959 1.00 39.72 282 SER A CA 1
ATOM 2270 C C . SER A 1 282 ? -28.160 8.596 37.233 1.00 39.72 282 SER A C 1
ATOM 2272 O O . SER A 1 282 ? -29.169 8.806 36.567 1.00 39.72 282 SER A O 1
ATOM 2274 N N . SER A 1 283 ? -28.161 7.747 38.264 1.00 43.56 283 SER A N 1
ATOM 2275 C CA . SER A 1 283 ? -29.336 7.009 38.728 1.00 43.56 283 SER A CA 1
ATOM 2276 C C . SER A 1 283 ? -30.086 7.731 39.858 1.00 43.56 283 SER A C 1
ATOM 2278 O O . SER A 1 283 ? -30.444 7.126 40.870 1.00 43.56 283 SER A O 1
ATOM 2280 N N . TYR 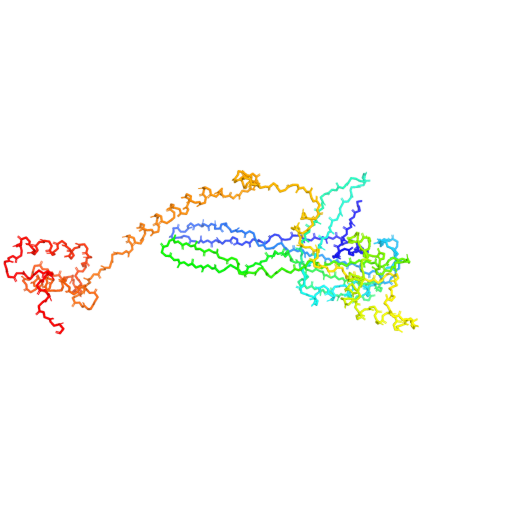A 1 284 ? -30.406 9.012 39.679 1.00 54.75 284 TYR A N 1
ATOM 2281 C CA . TYR A 1 284 ? -31.562 9.587 40.368 1.00 54.75 284 TYR A CA 1
ATOM 2282 C C . TYR A 1 284 ? -32.766 9.459 39.443 1.00 54.75 284 TYR A C 1
ATOM 2284 O O . TYR A 1 284 ? -33.155 10.409 38.773 1.00 54.75 284 TYR A O 1
ATOM 2292 N N . MET A 1 285 ? -33.355 8.263 39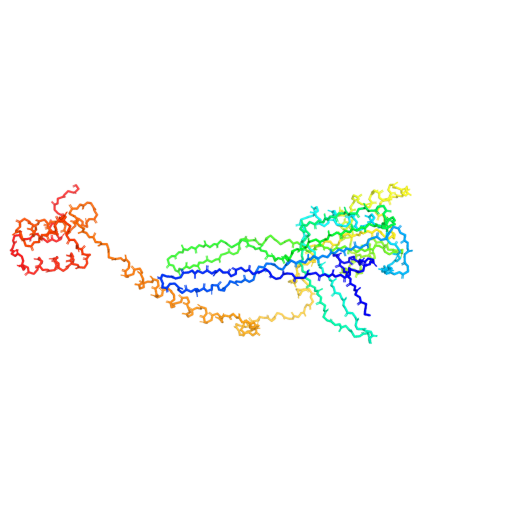.376 1.00 66.62 285 MET A N 1
ATOM 2293 C CA . MET A 1 285 ? -34.705 8.152 38.832 1.00 66.62 285 MET A CA 1
ATOM 2294 C C . MET A 1 285 ? -35.631 8.928 39.775 1.00 66.62 285 MET A C 1
ATOM 2296 O O . MET A 1 285 ? -35.797 8.552 40.939 1.00 66.62 285 MET A O 1
ATOM 2300 N N . ILE A 1 286 ? -36.142 10.060 39.287 1.00 77.56 286 ILE A N 1
ATOM 2301 C CA . ILE A 1 286 ? -37.044 10.942 40.025 1.00 77.56 286 ILE A CA 1
ATOM 2302 C C . ILE A 1 286 ? -38.480 10.484 39.754 1.00 77.56 286 ILE A C 1
ATOM 2304 O O . ILE A 1 286 ? -38.966 10.508 38.624 1.00 77.56 286 ILE A O 1
ATOM 2308 N N . TYR A 1 287 ? -39.165 10.056 40.806 1.00 85.44 287 TYR A N 1
ATOM 2309 C CA . TYR A 1 287 ? -40.555 9.627 40.790 1.00 85.44 287 TYR A CA 1
ATOM 2310 C C . TYR A 1 287 ? -41.470 10.830 41.003 1.00 85.44 287 TYR A C 1
ATOM 2312 O O . TYR A 1 287 ? -41.874 11.141 42.124 1.00 85.44 287 TYR A O 1
ATOM 2320 N N . ASN A 1 288 ? -41.801 11.507 39.904 1.00 88.69 288 ASN A N 1
ATOM 2321 C CA . ASN A 1 288 ? -42.669 12.683 39.925 1.00 88.69 288 ASN A CA 1
ATOM 2322 C C . ASN A 1 288 ? -44.147 12.352 40.165 1.00 88.69 288 ASN A C 1
ATOM 2324 O O . ASN A 1 288 ? -44.865 13.180 40.717 1.00 88.69 288 ASN A O 1
ATOM 2328 N N . TYR A 1 289 ? -44.602 11.144 39.822 1.00 87.88 289 TYR A N 1
ATOM 2329 C CA . TYR A 1 289 ? -46.006 10.746 39.941 1.00 87.88 289 TYR A CA 1
ATOM 2330 C C . TYR A 1 289 ? -46.149 9.326 40.498 1.00 87.88 289 TYR A C 1
ATOM 2332 O O . TYR A 1 289 ? -45.260 8.490 40.345 1.00 87.88 289 TYR A O 1
ATOM 2340 N N . VAL A 1 290 ? -47.299 9.027 41.118 1.00 86.88 290 VAL A N 1
ATOM 2341 C CA . VAL A 1 290 ? -47.645 7.658 41.547 1.00 86.88 290 VAL A CA 1
ATOM 2342 C C . VAL A 1 290 ? -48.213 6.863 40.369 1.00 86.88 290 VAL A C 1
ATOM 2344 O O . VAL A 1 290 ? -49.407 6.549 40.315 1.00 86.88 290 VAL A O 1
ATOM 2347 N N . ASP A 1 291 ? -47.350 6.563 39.406 1.00 84.06 291 ASP A N 1
ATOM 2348 C CA . ASP A 1 291 ? -47.673 5.856 38.171 1.00 84.06 291 ASP A CA 1
ATOM 2349 C C . ASP A 1 291 ? -46.910 4.522 38.056 1.00 84.06 291 ASP A C 1
ATOM 2351 O O . ASP A 1 291 ? -46.339 4.017 39.025 1.00 84.06 291 ASP A O 1
ATOM 2355 N N . LYS A 1 292 ? -46.916 3.935 36.853 1.00 81.12 292 LYS A N 1
ATOM 2356 C CA . LYS A 1 292 ? -46.230 2.672 36.556 1.00 81.12 292 LYS A CA 1
ATOM 2357 C C . LYS A 1 292 ? -44.709 2.717 36.768 1.00 81.12 292 LYS A C 1
ATOM 2359 O O . LYS A 1 292 ? -44.118 1.657 36.936 1.00 81.12 292 LYS A O 1
ATOM 2364 N N . ASN A 1 293 ? -44.099 3.902 36.758 1.00 80.75 293 ASN A N 1
ATOM 2365 C CA . ASN A 1 293 ? -42.660 4.076 36.903 1.00 80.75 293 ASN A CA 1
ATOM 2366 C C . ASN A 1 293 ? -42.233 4.052 38.376 1.00 80.75 293 ASN A C 1
ATOM 2368 O O . ASN A 1 293 ? -41.093 3.706 38.652 1.00 80.75 293 ASN A O 1
ATOM 2372 N N . MET A 1 294 ? -43.129 4.366 39.322 1.00 86.00 294 MET A N 1
ATOM 2373 C CA . MET A 1 294 ? -42.865 4.211 40.757 1.00 86.00 294 MET A CA 1
ATOM 2374 C C . MET A 1 294 ? -42.913 2.726 41.153 1.00 86.00 294 MET A C 1
ATOM 2376 O O . MET A 1 294 ? -43.897 2.065 40.795 1.00 86.00 294 MET A O 1
ATOM 2380 N N . PRO A 1 295 ? -41.930 2.197 41.910 1.00 85.44 295 PRO A N 1
ATOM 2381 C CA . PRO A 1 295 ? -41.960 0.812 42.368 1.00 85.44 295 PRO A CA 1
ATOM 2382 C C . PRO A 1 295 ? -43.231 0.556 43.176 1.00 85.44 295 PRO A C 1
ATOM 2384 O O . PRO A 1 295 ? -43.649 1.398 43.981 1.00 85.44 295 PRO A O 1
ATOM 2387 N N . GLN A 1 296 ? -43.887 -0.563 42.877 1.00 84.62 296 GLN A N 1
ATOM 2388 C CA . GLN A 1 296 ? -45.256 -0.843 43.301 1.00 84.62 296 GLN A CA 1
ATOM 2389 C C . GLN A 1 296 ? -45.378 -0.799 44.827 1.00 84.62 296 GLN A C 1
ATOM 2391 O O . GLN A 1 296 ? -46.239 -0.089 45.340 1.00 84.62 296 GLN A O 1
ATOM 2396 N N . GLU A 1 297 ? -44.395 -1.375 45.514 1.00 84.81 297 GLU A N 1
ATOM 2397 C CA . GLU A 1 297 ? -44.330 -1.525 46.963 1.00 84.81 297 GLU A CA 1
ATOM 2398 C C . GLU A 1 297 ? -44.320 -0.195 47.740 1.00 84.81 297 GLU A C 1
ATOM 2400 O O . GLU A 1 297 ? -44.679 -0.153 48.916 1.00 84.81 297 GLU A O 1
ATOM 2405 N N . PHE A 1 298 ? -43.945 0.920 47.102 1.00 89.56 298 PHE A N 1
ATOM 2406 C CA . PHE A 1 298 ? -43.958 2.243 47.737 1.00 89.56 298 PHE A CA 1
ATOM 2407 C C . PHE A 1 298 ? -45.215 3.058 47.413 1.00 89.56 298 PHE A C 1
ATOM 2409 O O . PHE A 1 298 ? -45.508 4.036 48.109 1.00 89.56 298 PHE A O 1
ATOM 2416 N N . ARG A 1 299 ? -45.996 2.673 46.393 1.00 90.25 299 ARG A N 1
ATOM 2417 C CA . ARG A 1 299 ? -47.189 3.426 45.967 1.00 90.25 299 ARG A CA 1
ATOM 2418 C C . ARG A 1 299 ? -48.233 3.577 47.079 1.00 90.25 299 ARG A C 1
ATOM 2420 O O . ARG A 1 299 ? -48.769 4.683 47.192 1.00 90.25 299 ARG A O 1
ATOM 2427 N N . PRO A 1 300 ? -48.539 2.558 47.910 1.00 89.19 300 PRO A N 1
ATOM 2428 C CA . PRO A 1 300 ? -49.513 2.701 48.993 1.00 89.19 300 PRO A CA 1
ATOM 2429 C C . PRO A 1 300 ? -49.102 3.762 50.013 1.00 89.19 300 PRO A C 1
ATOM 2431 O O . PRO A 1 300 ? -49.927 4.584 50.410 1.00 89.19 300 PRO A O 1
ATOM 2434 N N . ILE A 1 301 ? -47.818 3.791 50.380 1.00 91.94 301 ILE A N 1
ATOM 2435 C CA . ILE A 1 301 ? -47.253 4.744 51.346 1.00 91.94 301 ILE A CA 1
ATOM 2436 C C . ILE A 1 301 ? -47.351 6.157 50.787 1.00 91.94 301 ILE A C 1
ATOM 2438 O O . ILE A 1 301 ? -47.883 7.052 51.438 1.00 91.94 301 ILE A O 1
ATOM 2442 N N . VAL A 1 302 ? -46.901 6.355 49.546 1.00 91.38 302 VAL A N 1
ATOM 2443 C CA . VAL A 1 302 ? -46.932 7.669 48.897 1.00 91.38 302 VAL A CA 1
ATOM 2444 C C . VAL A 1 302 ? -48.374 8.168 48.752 1.00 91.38 302 VAL A C 1
ATOM 2446 O O . VAL A 1 302 ? -48.660 9.310 49.108 1.00 91.38 302 VAL A O 1
ATOM 2449 N N . ARG A 1 303 ? -49.318 7.311 48.334 1.00 89.88 303 ARG A N 1
ATOM 2450 C CA . ARG A 1 303 ? -50.751 7.661 48.263 1.00 89.88 303 ARG A CA 1
ATOM 2451 C C . ARG A 1 303 ? -51.335 8.007 49.624 1.00 89.88 303 ARG A C 1
ATOM 2453 O O . ARG A 1 303 ? -52.097 8.966 49.719 1.00 89.88 303 ARG A O 1
ATOM 2460 N N . PHE A 1 304 ? -50.989 7.252 50.665 1.00 91.00 304 PHE A N 1
ATOM 2461 C CA . PHE A 1 304 ? -51.444 7.517 52.026 1.00 91.00 304 PHE A CA 1
ATOM 2462 C C . PHE A 1 304 ? -50.960 8.887 52.512 1.00 91.00 304 PHE A C 1
ATOM 2464 O O . PHE A 1 304 ? -51.759 9.689 52.996 1.00 91.00 304 PHE A O 1
ATOM 2471 N N . LEU A 1 305 ? -49.676 9.196 52.315 1.00 91.81 305 LEU A N 1
ATOM 2472 C CA . LEU A 1 305 ? -49.093 10.482 52.701 1.00 91.81 305 LEU A CA 1
ATOM 2473 C C . LEU A 1 305 ? -49.686 11.650 51.903 1.00 91.81 305 LEU A C 1
ATOM 2475 O O . LEU A 1 305 ? -49.959 12.702 52.484 1.00 91.81 305 LEU A O 1
ATOM 2479 N N . MET A 1 306 ? -49.955 11.458 50.608 1.00 90.19 306 MET A N 1
ATOM 2480 C CA . MET A 1 306 ? -50.669 12.441 49.785 1.00 90.19 306 MET A CA 1
ATOM 2481 C C . MET A 1 306 ? -52.108 12.654 50.265 1.00 90.19 306 MET A C 1
ATOM 2483 O O . MET A 1 306 ? -52.549 13.793 50.396 1.00 90.19 306 MET A O 1
ATOM 2487 N N . PHE A 1 307 ? -52.834 11.580 50.591 1.00 89.56 307 PHE A N 1
ATOM 2488 C CA . PHE A 1 307 ? -54.204 11.651 51.107 1.00 89.56 307 PHE A CA 1
ATOM 2489 C C . PHE A 1 307 ? -54.285 12.368 52.461 1.00 89.56 307 PHE A C 1
ATOM 2491 O O . PHE A 1 307 ? -55.198 13.158 52.693 1.00 89.56 307 PHE A O 1
ATOM 2498 N N . LYS A 1 308 ? -53.314 12.131 53.352 1.00 89.06 308 LYS A N 1
ATOM 2499 C CA . LYS A 1 308 ? -53.192 12.851 54.631 1.00 89.06 308 LYS A CA 1
ATOM 2500 C C . LYS A 1 308 ? -52.714 14.299 54.466 1.00 89.06 308 LYS A C 1
ATOM 2502 O O . LYS A 1 308 ? -52.755 15.056 55.433 1.00 89.06 308 LYS A O 1
ATOM 2507 N N . GLY A 1 309 ? -52.272 14.686 53.268 1.00 88.12 309 GLY A N 1
ATOM 2508 C CA . GLY A 1 309 ? -51.725 16.009 52.972 1.00 88.12 309 GLY A CA 1
ATOM 2509 C C . GLY A 1 309 ? -50.314 16.241 53.521 1.00 88.12 309 GLY A C 1
ATOM 2510 O O . GLY A 1 309 ? -49.876 17.384 53.597 1.00 88.12 309 GLY A O 1
ATOM 2511 N N . TRP A 1 310 ? -49.605 15.183 53.926 1.00 89.06 310 TRP A N 1
ATOM 2512 C CA . TRP A 1 310 ? -48.239 15.259 54.467 1.00 89.06 310 TRP A CA 1
ATOM 2513 C C . TRP A 1 310 ? -47.164 15.221 53.385 1.00 89.06 310 TRP A C 1
ATOM 2515 O O . TRP A 1 310 ? -46.028 15.617 53.629 1.00 89.06 310 TRP A O 1
ATOM 2525 N N . LEU A 1 311 ? -47.531 14.772 52.188 1.00 90.88 311 LEU A N 1
ATOM 2526 C CA . LEU A 1 311 ? -46.703 14.833 50.997 1.00 90.88 311 LEU A CA 1
ATOM 2527 C C . LEU A 1 311 ? -47.496 15.531 49.891 1.00 90.88 311 LEU A C 1
ATOM 2529 O O . LEU A 1 311 ? -48.607 15.118 49.562 1.00 90.88 311 LEU A O 1
ATOM 2533 N N . LYS A 1 312 ? -46.929 16.585 49.312 1.00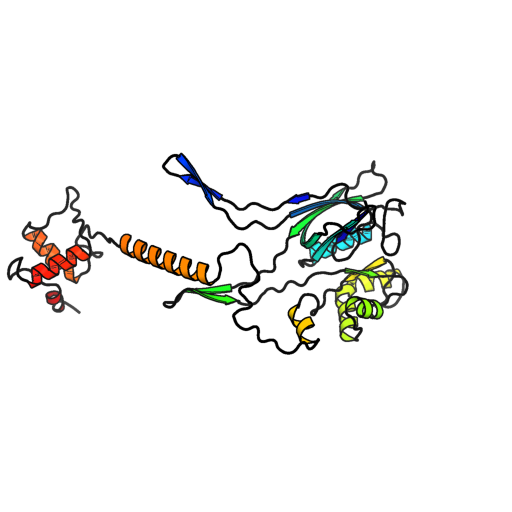 88.25 312 LYS A N 1
ATOM 2534 C CA . LYS A 1 312 ? -47.532 17.344 48.216 1.00 88.25 312 LYS A CA 1
ATOM 2535 C C . LYS A 1 312 ? -46.463 17.593 47.158 1.00 88.25 312 LYS A C 1
ATOM 2537 O O . LYS A 1 312 ? -45.322 17.864 47.518 1.00 88.25 312 LYS A O 1
ATOM 2542 N N . GLY A 1 313 ? -46.849 17.491 45.889 1.00 87.38 313 GLY A N 1
ATOM 2543 C CA . GLY A 1 313 ? -45.990 17.908 44.787 1.00 87.38 313 GLY A CA 1
ATOM 2544 C C . GLY A 1 313 ? -45.824 19.426 44.716 1.00 87.38 313 GLY A C 1
ATOM 2545 O O . GLY A 1 313 ? -46.470 20.178 45.458 1.00 87.38 313 GLY A O 1
ATOM 2546 N N . ASP A 1 314 ? -44.956 19.857 43.812 1.00 88.25 314 ASP A N 1
ATOM 2547 C CA . ASP A 1 314 ? -44.755 21.262 43.469 1.00 88.25 314 ASP A CA 1
ATOM 2548 C C . ASP A 1 314 ? -45.980 21.885 42.758 1.00 88.25 314 ASP A C 1
ATOM 2550 O O . ASP A 1 314 ? -47.069 21.302 42.705 1.00 88.25 314 ASP A O 1
ATOM 2554 N N . ASP A 1 315 ? -45.820 23.091 42.209 1.00 83.06 315 ASP A N 1
ATOM 2555 C CA . ASP A 1 315 ? -46.889 23.801 41.492 1.00 83.06 315 ASP A CA 1
ATOM 2556 C C . ASP A 1 315 ? -47.374 23.060 40.227 1.00 83.06 315 ASP A C 1
ATOM 2558 O O . ASP A 1 315 ? -48.493 23.302 39.767 1.00 83.06 315 ASP A O 1
ATOM 2562 N N . SER A 1 316 ? -46.578 22.120 39.704 1.00 80.25 316 SER A N 1
ATOM 2563 C CA . SER A 1 316 ? -46.911 21.240 38.574 1.00 80.25 316 SER A CA 1
ATOM 2564 C C . SER A 1 316 ? -47.442 19.868 39.023 1.00 80.25 316 SER A C 1
ATOM 2566 O O . SER A 1 316 ? -47.815 19.038 38.191 1.00 80.25 316 SER A O 1
ATOM 2568 N N . GLY A 1 317 ? -47.515 19.622 40.336 1.00 81.25 317 GLY A N 1
ATOM 2569 C CA . GLY A 1 317 ? -47.950 18.358 40.924 1.00 81.25 317 GLY A CA 1
ATOM 2570 C C . GLY A 1 317 ? -46.875 17.269 40.944 1.00 81.25 317 GLY A C 1
ATOM 2571 O O . GLY A 1 317 ? -47.212 16.110 41.187 1.00 81.25 317 GLY A O 1
ATOM 2572 N N . GLU A 1 318 ? -45.608 17.616 40.710 1.00 88.12 318 GLU A N 1
ATOM 2573 C CA . GLU A 1 318 ? -44.486 16.678 40.700 1.00 88.12 318 GLU A CA 1
ATOM 2574 C C . GLU A 1 318 ? -43.960 16.425 42.117 1.00 88.12 318 GLU A C 1
ATOM 2576 O O . GLU A 1 318 ? -43.684 17.354 42.875 1.00 88.12 318 GLU A O 1
ATOM 2581 N N . LEU A 1 319 ? -43.829 15.152 42.496 1.00 88.88 319 LEU A N 1
ATOM 2582 C CA . LEU A 1 319 ? -43.393 14.740 43.834 1.00 88.88 319 LEU A CA 1
ATOM 2583 C C . LEU A 1 319 ? -41.876 14.826 44.048 1.00 88.88 319 LEU A C 1
ATOM 2585 O O . LEU A 1 319 ? -41.440 14.892 45.196 1.00 88.88 319 LEU A O 1
ATOM 2589 N N . GLY A 1 320 ? -41.070 14.776 42.982 1.00 87.94 320 GLY A N 1
ATOM 2590 C CA . GLY A 1 320 ? -39.613 14.891 43.077 1.00 87.94 320 GLY A CA 1
ATOM 2591 C C . GLY A 1 320 ? -38.923 13.798 43.907 1.00 87.94 320 GLY A C 1
ATOM 2592 O O . GLY A 1 320 ? -37.814 14.011 44.396 1.00 87.94 320 GLY A O 1
ATOM 2593 N N . LEU A 1 321 ? -39.561 12.642 44.126 1.00 88.88 321 LEU A N 1
ATOM 2594 C CA . LEU A 1 321 ? -39.047 11.627 45.049 1.00 88.88 321 LEU A CA 1
ATOM 2595 C C . LEU A 1 321 ? -37.937 10.799 44.411 1.00 88.88 321 LEU A C 1
ATOM 2597 O O . LEU A 1 321 ? -38.096 10.284 43.313 1.00 88.88 321 LEU A O 1
ATOM 2601 N N . THR A 1 322 ? -36.843 10.579 45.131 1.00 87.06 322 THR A N 1
ATOM 2602 C CA . THR A 1 322 ? -35.815 9.610 44.728 1.00 87.06 322 THR A CA 1
ATOM 2603 C C . THR A 1 322 ? -36.085 8.242 45.351 1.00 87.06 322 THR A C 1
ATOM 2605 O O . THR A 1 322 ? -36.842 8.117 46.317 1.00 87.06 322 THR A O 1
ATOM 2608 N N . TYR A 1 323 ? -35.441 7.192 44.838 1.00 82.38 323 TYR A N 1
ATOM 2609 C CA . TYR A 1 323 ? -35.583 5.849 45.409 1.00 82.38 323 TYR A CA 1
ATOM 2610 C C . TYR A 1 323 ? -35.156 5.791 46.886 1.00 82.38 323 TYR A C 1
ATOM 2612 O O . TYR A 1 323 ? -35.821 5.155 47.701 1.00 82.38 323 TYR A O 1
ATOM 2620 N N . ASP A 1 324 ? -34.109 6.524 47.270 1.00 81.19 324 ASP A N 1
ATOM 2621 C CA . ASP A 1 324 ? -33.687 6.612 48.671 1.00 81.19 324 ASP A CA 1
ATOM 2622 C C . ASP A 1 324 ? -34.725 7.319 49.546 1.00 81.19 324 ASP A C 1
ATOM 2624 O O . ASP A 1 324 ? -34.995 6.865 50.657 1.00 81.19 324 ASP A O 1
ATOM 2628 N N . MET A 1 325 ? -35.383 8.368 49.039 1.00 89.06 325 MET A N 1
ATOM 2629 C CA . MET A 1 325 ? -36.500 8.996 49.750 1.00 89.06 325 MET A CA 1
ATOM 2630 C C . MET A 1 325 ? -37.654 8.008 49.950 1.00 89.06 325 MET A C 1
ATOM 2632 O O . MET A 1 325 ? -38.189 7.926 51.053 1.00 89.06 325 MET A O 1
ATOM 2636 N N . LEU A 1 326 ? -37.992 7.198 48.940 1.00 88.50 326 LEU A N 1
ATOM 2637 C CA . LEU A 1 326 ? -39.002 6.140 49.076 1.00 88.50 326 LEU A CA 1
ATOM 2638 C C . LEU A 1 326 ? -38.620 5.116 50.158 1.00 88.50 326 LEU A C 1
ATOM 2640 O O . LEU A 1 326 ? -39.454 4.755 50.989 1.00 88.50 326 LEU A O 1
ATOM 2644 N N . ARG A 1 327 ? -37.347 4.702 50.219 1.00 87.31 327 ARG A N 1
ATOM 2645 C CA . ARG A 1 327 ? -36.846 3.796 51.269 1.00 87.31 327 ARG A CA 1
ATOM 2646 C C . ARG A 1 327 ? -36.906 4.419 52.662 1.00 87.31 327 ARG A C 1
ATOM 2648 O O . ARG A 1 327 ? -37.225 3.715 53.620 1.00 87.31 327 ARG A O 1
ATOM 2655 N N . ILE A 1 328 ? -36.628 5.717 52.784 1.00 90.19 328 ILE A N 1
ATOM 2656 C CA . ILE A 1 328 ? -36.752 6.454 54.050 1.00 90.19 328 ILE A CA 1
ATOM 2657 C C . ILE A 1 328 ? -38.219 6.512 54.483 1.00 90.19 328 ILE A C 1
ATOM 2659 O O . ILE A 1 328 ? -38.521 6.198 55.633 1.00 90.19 328 ILE A O 1
ATOM 2663 N N . LEU A 1 329 ? -39.141 6.834 53.570 1.00 91.38 329 LEU A N 1
ATOM 2664 C CA . LEU A 1 329 ? -40.579 6.825 53.853 1.00 91.38 329 LEU A CA 1
ATOM 2665 C C . LEU A 1 329 ? -41.051 5.432 54.290 1.00 91.38 329 LEU A C 1
ATOM 2667 O O . LEU A 1 329 ? -41.789 5.315 55.262 1.00 91.38 329 LEU A O 1
ATOM 2671 N N . ALA A 1 330 ? -40.570 4.365 53.653 1.00 87.31 330 ALA A N 1
ATOM 2672 C CA . ALA A 1 330 ? -40.869 3.003 54.086 1.00 87.31 330 ALA A CA 1
ATOM 2673 C C . ALA A 1 330 ? -40.316 2.672 55.480 1.00 87.31 330 ALA A C 1
ATOM 2675 O O . ALA A 1 330 ? -41.018 2.070 56.291 1.00 87.31 330 ALA A O 1
ATOM 2676 N N . ALA A 1 331 ? -39.084 3.079 55.795 1.00 87.88 331 ALA A N 1
ATOM 2677 C CA . ALA A 1 331 ? -38.511 2.881 57.126 1.00 87.88 331 ALA A CA 1
ATOM 2678 C C . ALA A 1 331 ? -39.305 3.629 58.213 1.00 87.88 331 ALA A C 1
ATOM 2680 O O . ALA A 1 331 ? -39.535 3.085 59.292 1.00 87.88 331 ALA A O 1
ATOM 2681 N N . LEU A 1 332 ? -39.765 4.846 57.908 1.00 89.31 332 LEU A N 1
ATOM 2682 C CA . LEU A 1 332 ? -40.620 5.648 58.785 1.00 89.31 332 LEU A CA 1
ATOM 2683 C C . LEU A 1 332 ? -42.030 5.055 58.936 1.00 89.31 332 LEU A C 1
ATOM 2685 O O . LEU A 1 332 ? -42.587 5.067 60.031 1.00 89.31 332 LEU A O 1
ATOM 2689 N N . ALA A 1 333 ? -42.600 4.489 57.871 1.00 87.75 333 ALA A N 1
ATOM 2690 C CA . ALA A 1 333 ? -43.867 3.766 57.951 1.00 87.75 333 ALA A CA 1
ATOM 2691 C C . ALA A 1 333 ? -43.743 2.543 58.874 1.00 87.75 333 ALA A C 1
ATOM 2693 O O . ALA A 1 333 ? -44.532 2.396 59.804 1.00 87.75 333 ALA A O 1
ATOM 2694 N N . ARG A 1 334 ? -42.687 1.730 58.705 1.00 86.06 334 ARG A N 1
ATOM 2695 C CA . ARG A 1 334 ? -42.415 0.558 59.560 1.00 86.06 334 ARG A CA 1
ATOM 2696 C C . ARG A 1 334 ? -42.176 0.914 61.028 1.00 86.06 334 ARG A C 1
ATOM 2698 O O . ARG A 1 334 ? -42.471 0.102 61.899 1.00 86.06 334 ARG A O 1
ATOM 2705 N N . SER A 1 335 ? -41.640 2.099 61.321 1.00 87.38 335 SER A N 1
ATOM 2706 C CA . SER A 1 335 ? -41.458 2.562 62.703 1.00 87.38 335 SER A CA 1
ATOM 2707 C C . SER A 1 335 ? -42.734 3.135 63.332 1.00 87.38 335 SER A C 1
ATOM 2709 O O . SER A 1 335 ? -42.722 3.485 64.511 1.00 87.38 335 SER A O 1
ATOM 2711 N N . GLY A 1 336 ? -43.829 3.233 62.568 1.00 86.00 336 GLY A N 1
ATOM 2712 C CA . GLY A 1 336 ? -45.095 3.815 63.011 1.00 86.00 336 GLY A CA 1
ATOM 2713 C C . GLY A 1 336 ? -45.114 5.346 63.000 1.00 86.00 336 GLY A C 1
ATOM 2714 O O . GLY A 1 336 ? -46.050 5.947 63.528 1.00 86.00 336 GLY A O 1
ATOM 2715 N N . ALA A 1 337 ? -44.122 6.006 62.390 1.00 87.25 337 ALA A N 1
ATOM 2716 C CA . ALA A 1 337 ? -44.009 7.469 62.385 1.00 87.25 337 ALA A CA 1
ATOM 2717 C C . ALA A 1 337 ? -45.181 8.174 61.674 1.00 87.25 337 ALA A C 1
ATOM 2719 O O . ALA A 1 337 ? -45.464 9.337 61.952 1.00 87.25 337 ALA A O 1
ATOM 2720 N N . PHE A 1 338 ? -45.884 7.466 60.786 1.00 87.94 338 PHE A N 1
ATOM 2721 C CA . PHE A 1 338 ? -47.052 7.966 60.053 1.00 87.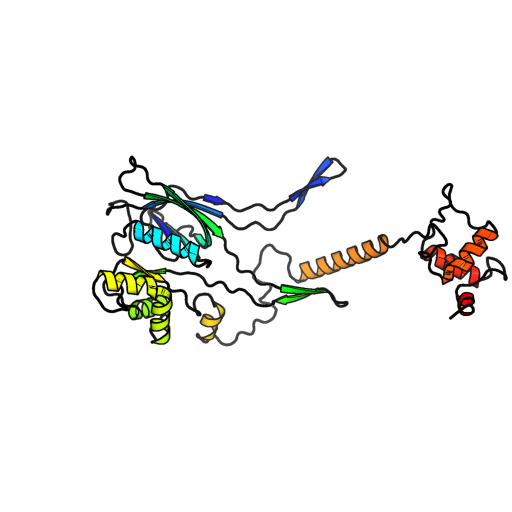94 338 PHE A CA 1
ATOM 2722 C C . PHE A 1 338 ? -48.393 7.469 60.624 1.00 87.94 338 PHE A C 1
ATOM 2724 O O . PHE A 1 338 ? -49.439 7.638 59.994 1.00 87.94 338 PHE A O 1
ATOM 2731 N N . GLY A 1 339 ? -48.371 6.886 61.826 1.00 83.25 339 GLY A N 1
ATOM 2732 C CA . GLY A 1 339 ? -49.524 6.261 62.469 1.00 83.25 339 GLY A CA 1
ATOM 2733 C C . GLY A 1 339 ? -49.736 4.808 62.035 1.00 83.25 339 GLY A C 1
ATOM 2734 O O . GLY A 1 339 ? -49.256 4.378 60.990 1.00 83.25 339 GLY A O 1
ATOM 2735 N N . ASN A 1 340 ? -50.480 4.057 62.851 1.00 79.12 340 ASN A N 1
ATOM 2736 C CA . ASN A 1 340 ? -50.684 2.610 62.677 1.00 79.12 340 ASN A CA 1
ATOM 2737 C C . ASN A 1 340 ? -51.494 2.235 61.425 1.00 79.12 340 ASN A C 1
ATOM 2739 O O . ASN A 1 340 ? -51.487 1.077 61.027 1.00 79.12 340 ASN A O 1
ATOM 2743 N N . ASP A 1 341 ? -52.188 3.203 60.822 1.00 83.81 341 ASP A N 1
ATOM 2744 C CA . ASP A 1 341 ? -53.002 3.001 59.618 1.00 83.81 341 ASP A CA 1
ATOM 2745 C C . ASP A 1 341 ? -52.198 3.210 58.321 1.00 83.81 341 ASP A C 1
ATOM 2747 O O . ASP A 1 341 ? -52.743 3.062 57.226 1.00 83.81 341 ASP A O 1
ATOM 2751 N N . CYS A 1 342 ? -50.929 3.627 58.423 1.00 85.19 342 CYS A N 1
ATOM 2752 C CA . CYS A 1 342 ? -50.061 3.798 57.263 1.00 85.19 342 CYS A CA 1
ATOM 2753 C C . CYS A 1 342 ? -49.616 2.417 56.753 1.00 85.19 342 CYS A C 1
ATOM 2755 O O . CYS A 1 342 ? -49.059 1.650 57.542 1.00 85.19 342 CYS A O 1
ATOM 2757 N N . PRO A 1 343 ? -49.826 2.091 55.463 1.00 85.88 343 PRO A N 1
ATOM 2758 C CA . PRO A 1 343 ? -49.385 0.816 54.913 1.00 85.88 343 PRO A CA 1
ATOM 2759 C C . PRO A 1 343 ? -47.857 0.722 54.918 1.00 85.88 343 PRO A C 1
ATOM 2761 O O . PRO A 1 343 ? -47.152 1.728 54.859 1.00 85.88 343 PRO A O 1
ATOM 2764 N N . THR A 1 344 ? -47.338 -0.494 54.939 1.00 85.19 344 THR A N 1
ATOM 2765 C CA . THR A 1 344 ? -45.920 -0.810 54.763 1.00 85.19 344 THR A CA 1
ATOM 2766 C C . THR A 1 344 ? -45.701 -1.527 53.428 1.00 85.19 344 THR A C 1
ATOM 2768 O O . THR A 1 344 ? -46.649 -2.091 52.876 1.00 85.19 344 THR A O 1
ATOM 2771 N N . PRO A 1 345 ? -44.474 -1.533 52.873 1.00 79.38 345 PRO A N 1
ATOM 2772 C CA . PRO A 1 345 ? -44.194 -2.233 51.613 1.00 79.38 345 PRO A CA 1
ATOM 2773 C C . PRO A 1 345 ? -44.534 -3.731 51.656 1.00 79.38 345 PRO A C 1
ATOM 2775 O O . PRO A 1 345 ? -44.798 -4.352 50.632 1.00 79.38 345 PRO A O 1
ATOM 2778 N N . GLU A 1 346 ? -44.521 -4.326 52.850 1.00 79.06 346 GLU A N 1
ATOM 2779 C CA . GLU A 1 346 ? -44.865 -5.726 53.083 1.00 79.06 346 GLU A CA 1
ATOM 2780 C C . GLU A 1 346 ? -46.370 -6.018 52.979 1.00 79.06 346 GLU A C 1
ATOM 2782 O O . GLU A 1 346 ? -46.742 -7.148 52.652 1.00 79.06 346 GLU A O 1
ATOM 2787 N N . ASP A 1 347 ? -47.226 -5.019 53.211 1.00 71.31 347 ASP A N 1
ATOM 2788 C CA . ASP A 1 347 ? -48.686 -5.181 53.212 1.00 71.31 347 ASP A CA 1
ATOM 2789 C C . ASP A 1 347 ? -49.253 -5.401 51.800 1.00 71.31 347 ASP A C 1
ATOM 2791 O O . ASP A 1 347 ? -50.365 -5.907 51.637 1.00 71.31 347 ASP A O 1
ATOM 2795 N N . GLU A 1 348 ? -48.474 -5.094 50.757 1.00 58.91 348 GLU A N 1
ATOM 2796 C CA . GLU A 1 348 ? -48.856 -5.332 49.362 1.00 58.91 348 GLU A CA 1
ATOM 2797 C C . GLU A 1 348 ? -48.789 -6.811 48.937 1.00 58.91 348 GLU A C 1
ATOM 2799 O O . GLU A 1 348 ? -49.320 -7.165 47.886 1.00 58.91 348 GLU A O 1
ATOM 2804 N N . LYS A 1 349 ? -48.245 -7.721 49.764 1.00 49.91 349 LYS A N 1
ATOM 2805 C CA . LYS A 1 349 ? -48.225 -9.173 49.469 1.00 49.91 349 LYS A CA 1
ATOM 2806 C C . LYS A 1 349 ? -49.601 -9.865 49.528 1.00 49.91 349 LYS A C 1
ATOM 2808 O O . LYS A 1 349 ? -49.669 -11.082 49.375 1.00 49.91 349 LYS A O 1
ATOM 2813 N N . GLY A 1 350 ? -50.689 -9.126 49.761 1.00 45.97 350 GLY A N 1
ATOM 2814 C CA . GLY A 1 350 ? -52.035 -9.670 49.977 1.00 45.97 350 GLY A CA 1
ATOM 2815 C C . GLY A 1 350 ? -53.086 -9.379 48.900 1.00 45.97 350 GLY A C 1
ATOM 2816 O O . GLY A 1 350 ? -54.238 -9.749 49.112 1.00 45.97 350 GLY A O 1
ATOM 2817 N N . TRP A 1 351 ? -52.755 -8.717 47.785 1.00 37.47 351 TRP A N 1
ATOM 2818 C CA . TRP A 1 351 ? -53.724 -8.409 46.720 1.00 37.47 351 TRP A CA 1
ATOM 2819 C C . TRP A 1 351 ? -53.201 -8.797 45.328 1.00 37.47 351 TRP A C 1
ATOM 2821 O O . TRP A 1 351 ? -52.683 -7.960 44.598 1.00 37.47 351 TRP A O 1
ATOM 2831 N N . GLY A 1 352 ? -53.433 -10.065 44.969 1.00 36.25 352 GLY A N 1
ATOM 2832 C CA . GLY A 1 352 ? -53.613 -10.528 43.587 1.00 36.25 352 GLY A CA 1
ATOM 2833 C C . GLY A 1 352 ? -52.365 -10.982 42.828 1.00 36.25 352 GLY A C 1
ATOM 2834 O O . GLY A 1 352 ? -51.707 -10.162 42.198 1.00 36.25 352 GLY A O 1
ATOM 2835 N N . ASP A 1 353 ? -52.146 -12.301 42.814 1.00 33.28 353 ASP A N 1
ATOM 2836 C CA . ASP A 1 353 ? -52.296 -13.088 41.577 1.00 33.28 353 ASP A CA 1
ATOM 2837 C C . ASP A 1 353 ? -53.621 -13.863 41.664 1.00 33.28 353 ASP A C 1
ATOM 2839 O O . ASP A 1 353 ? -53.919 -14.377 42.774 1.00 33.28 353 ASP A O 1
#

Foldseek 3Di:
DDKWKDWLRFTAFADFPDKDKDWAFDWDWDQDPVRDIDIRGDDIDWIKMKTKGKFDQDDDPNTDGPADDAHVVQVVVVLVVLQVVPFWAWIWMWDADPVRDTDDIDTATKGWPDKDWDADVVVPRMIMMMTMITGDDFDFDWDWDQDPVGIDTDGDDTPQRFHKHKDFAHVPDDLQNVCCVPVVGRDPVQSVVQCVVCVVVQVVVCVVVVHDPPDDDGGHMTIRGDPPRRPPVVVVVPPDPPDDPPDPPVVQPPDDDDQDPVRVVVVVVVVVVVVVVVVVVVPFPFQFDLDPSPDPLLSQQQVVCVVVVVQFHDPVGGRRDGPVNSVVSLVCVVVCVVHPPRDHSVNVVPDDD

Sequence (353 aa):
MAYSFFIAGTKLPVPPSTYTTKIINKNETYELADDGEINIIKKEGLKEFSFEIELPCTDRPYASYEDGFLPPLHYLELFSYLKSELLPFQLDIYREMPSGEDTYYTNETVTLEDYTVTEEAENGQDIKVELNFKKYRQYSTATVVQDDDGLHYTVVRGTDKRINRVVDVKDGDTLATIAMREFGRADQNLIDYLYAINKENIDAECAKREVLPPQIFPGMSIRLTDDSFGNIDEYNANNNIESNKLQAEDVNKITEEGLTVTQYESIMQTVMGHQNRLNAMSSYMIYNYVDKNMPQEFRPIVRFLMFKGWLKGDDSGELGLTYDMLRILAALARSGAFGNDCPTPEDEKGWGD

pLDDT: mean 72.86, std 18.13, range [26.73, 95.44]

Secondary structure (DSSP, 8-state):
-EEEEEETTEEPSS--S-EEEEE----EEEE-TTS-EEEE------EEEEEEEEE-SS--TT---SSS---HHHHHHHHHHHHHS---EEEEEEEE-TTS-B---EEEEEEEEEEEEE--TTSTT-EEEEEEEEE----EEEEEEEETTEEEEEEEEE--PPPB-EEEPPTT--HHHHHHHHHS---HHHHHHHHHHHHHHHHHHHHHTT--SS---TT-EEE---TTTT-HHHHHHHS--------TTGGG-S-SSS--HHHHHHHHHHHHHHHHHHHHHH----B-SSSTTS-GGGHHHHHHHHHTTSS---TT----B-HHHHHHHHHHHHTTTT-TTS--GGGGGGS--